Protein AF-A0A2J4PCY6-F1 (afdb_monomer_lite)

InterPro domains:
  IPR000212 UvrD-like helicase [PTHR11070] (55-216)
  IPR014016 UvrD-like helicase, ATP-binding domain [PF00580] (63-163)
  IPR014016 UvrD-like helicase, ATP-binding domain [PS51198] (1-179)
  IPR027417 P-loop containing nucleoside triphosphate hydrolase [G3DSA:3.40.50.300] (15-166)
  IPR027417 P-loop containing nucleoside triphosphate hydrolase [G3DSA:3.40.50.300] (173-286)
  IPR027417 P-loop containing nucleoside triphosphate hydrolase [SSF52540] (59-286)

Sequence (286 aa):
LWLEEEMGWQIPEGDFWQDKKLQRRVASRLDRWVSLMRMHGGSQAEMIAGAPEEIRDLFGKRVKLMAPLLKAWKTALKDENAVDFSGLIHQAITILDKGRFVSPWKHILVDEFQDISPQRASLLAALRRQNTQTTLFAVGDDWQAIYRFSGAQLSLTTAFNHYFGEGDCCALDTTYRFNSRIGEIANGFIQQNPHQLTKPLNSLAAGDKKAVTLLAEDKLDDLLDKMSGYVKREQRILLLARYHHLKPAALEKAATRWPHLQLDFMTIHASKGQQADYVIILGLQE

Structure (mmCIF, N/CA/C/O backbone):
data_AF-A0A2J4PCY6-F1
#
_entry.id   AF-A0A2J4PCY6-F1
#
loop_
_atom_site.group_PDB
_atom_site.id
_atom_site.type_symbol
_atom_site.label_atom_id
_atom_site.label_alt_id
_atom_site.label_comp_id
_atom_site.label_asym_id
_atom_site.label_entity_id
_atom_site.label_seq_id
_atom_site.pdbx_PDB_ins_code
_atom_site.Cartn_x
_atom_site.Cartn_y
_atom_site.Cartn_z
_atom_site.occupancy
_atom_site.B_iso_or_equiv
_atom_site.auth_seq_id
_atom_site.auth_comp_id
_atom_site.auth_asym_id
_atom_site.auth_atom_id
_atom_site.pdbx_PDB_model_num
ATOM 1 N N . LEU A 1 1 ? -29.058 11.083 -16.723 1.00 62.59 1 LEU A N 1
ATOM 2 C CA . LEU A 1 1 ? -29.009 10.086 -15.607 1.00 62.59 1 LEU A CA 1
ATOM 3 C C . LEU A 1 1 ? -27.656 10.183 -14.903 1.00 62.59 1 LEU A C 1
ATOM 5 O O . LEU A 1 1 ? -26.672 10.416 -15.582 1.00 62.59 1 LEU A O 1
ATOM 9 N N . TRP A 1 2 ? -27.544 9.913 -13.591 1.00 69.12 2 TRP A N 1
ATOM 10 C CA . TRP A 1 2 ? -26.240 9.902 -12.879 1.00 69.12 2 TRP A CA 1
ATOM 11 C C . TRP A 1 2 ? -25.153 9.069 -13.592 1.00 69.12 2 TRP A C 1
ATOM 13 O O . TRP A 1 2 ? -23.983 9.442 -13.637 1.00 69.12 2 TRP A O 1
ATOM 23 N N . LEU A 1 3 ? -25.564 7.949 -14.191 1.00 70.94 3 LEU A N 1
ATOM 24 C CA . LEU A 1 3 ? -24.702 7.061 -14.971 1.00 70.94 3 LEU A CA 1
ATOM 25 C C . LEU A 1 3 ? -24.171 7.706 -16.274 1.00 70.94 3 LEU A C 1
ATOM 27 O O . LEU A 1 3 ? -23.093 7.343 -16.729 1.00 70.94 3 LEU A O 1
ATOM 31 N N . GLU A 1 4 ? -24.872 8.673 -16.857 1.00 74.19 4 GLU A N 1
ATOM 32 C CA . GLU A 1 4 ? -24.381 9.468 -17.995 1.00 74.19 4 GLU A CA 1
ATOM 33 C C . GLU A 1 4 ? -23.589 10.682 -17.510 1.00 74.19 4 GLU A C 1
ATOM 35 O O . GLU A 1 4 ? -22.463 10.894 -17.943 1.00 74.19 4 GLU A O 1
ATOM 40 N N . GLU A 1 5 ? -24.159 11.447 -16.577 1.00 71.25 5 GLU A N 1
ATOM 41 C CA . GLU A 1 5 ? -23.663 12.764 -16.164 1.00 71.25 5 GLU A CA 1
ATOM 42 C C . GLU A 1 5 ? -22.384 12.694 -15.321 1.00 71.25 5 GLU A C 1
ATOM 44 O O . GLU A 1 5 ? -21.449 13.445 -15.576 1.00 71.25 5 GLU A O 1
ATOM 49 N N . GLU A 1 6 ? -22.300 11.791 -14.337 1.00 68.50 6 GLU A N 1
ATOM 50 C CA . GLU A 1 6 ? -21.097 11.672 -13.494 1.00 68.50 6 GLU A CA 1
ATOM 51 C C . GLU A 1 6 ? -20.106 10.636 -14.031 1.00 68.50 6 GLU A C 1
ATOM 53 O O . GLU A 1 6 ? -18.906 10.729 -13.776 1.00 68.50 6 GLU A O 1
ATOM 58 N N . MET A 1 7 ? -20.591 9.617 -14.743 1.00 71.06 7 MET A N 1
ATOM 59 C CA . MET A 1 7 ? -19.752 8.484 -15.141 1.00 71.06 7 MET A CA 1
ATOM 60 C C . MET A 1 7 ? -19.369 8.504 -16.624 1.00 71.06 7 MET A C 1
ATOM 62 O O . MET A 1 7 ? -18.489 7.731 -17.015 1.00 71.06 7 MET A O 1
ATOM 66 N N . GLY A 1 8 ? -19.999 9.355 -17.443 1.00 76.69 8 GLY A N 1
ATOM 67 C CA . GLY A 1 8 ? -19.753 9.448 -18.883 1.00 76.69 8 GLY A CA 1
ATOM 68 C C . GLY A 1 8 ? -20.138 8.177 -19.639 1.00 76.69 8 GLY A C 1
ATOM 69 O O . GLY A 1 8 ? -19.497 7.831 -20.632 1.00 76.69 8 GLY A O 1
ATOM 70 N N . TRP A 1 9 ? -21.093 7.389 -19.131 1.00 82.69 9 TRP A N 1
ATOM 71 C CA . TRP A 1 9 ? -21.475 6.136 -19.781 1.00 82.69 9 TRP A CA 1
ATOM 72 C C . TRP A 1 9 ? -22.567 6.387 -20.804 1.00 82.69 9 TRP A C 1
ATOM 74 O O . TRP A 1 9 ? -23.560 7.037 -20.510 1.00 82.69 9 TRP A O 1
ATOM 84 N N . GLN A 1 10 ? -22.404 5.797 -21.985 1.00 80.06 10 GLN A N 1
ATOM 85 C CA . GLN A 1 10 ? -23.500 5.666 -22.934 1.00 80.06 10 GLN A CA 1
ATOM 86 C C . GLN A 1 10 ? -24.465 4.603 -22.412 1.00 80.06 10 GLN A C 1
ATOM 88 O O . GLN A 1 10 ? -24.076 3.440 -22.245 1.00 80.06 10 GLN A O 1
ATOM 93 N N . ILE A 1 11 ? -25.691 5.016 -22.109 1.00 82.25 11 ILE A N 1
ATOM 94 C CA . ILE A 1 11 ? -26.763 4.125 -21.676 1.00 82.25 11 ILE A CA 1
ATOM 95 C C . ILE A 1 11 ? -27.619 3.808 -22.907 1.00 82.25 11 ILE A C 1
ATOM 97 O O . ILE A 1 11 ? -28.030 4.733 -23.604 1.00 82.25 11 ILE A O 1
ATOM 101 N N . PRO A 1 12 ? -27.865 2.524 -23.213 1.00 81.06 12 PRO A N 1
ATOM 102 C CA . PRO A 1 12 ? -28.778 2.154 -24.287 1.00 81.06 12 PRO A CA 1
ATOM 103 C C . PRO A 1 12 ? -30.190 2.686 -24.019 1.00 81.06 12 PRO A C 1
ATOM 105 O O . PRO A 1 12 ? -30.650 2.658 -22.877 1.00 81.06 12 PRO A O 1
ATOM 108 N N . GLU A 1 13 ? -30.898 3.117 -25.063 1.00 80.50 13 GLU A N 1
ATOM 109 C CA . GLU A 1 13 ? -32.328 3.419 -24.951 1.00 80.50 13 GLU A CA 1
ATOM 110 C C . GLU A 1 13 ? -33.132 2.146 -24.612 1.00 80.50 13 GLU A C 1
ATOM 112 O O . GLU A 1 13 ? -32.802 1.046 -25.062 1.00 80.50 13 GLU A O 1
ATOM 117 N N . GLY A 1 14 ? -34.199 2.293 -23.818 1.00 83.25 14 GLY A N 1
ATOM 118 C CA . GLY A 1 14 ? -35.059 1.186 -23.379 1.00 83.25 14 GLY A CA 1
ATOM 119 C C . GLY A 1 14 ? -34.665 0.598 -22.019 1.00 83.25 14 GLY A C 1
ATOM 120 O O . GLY A 1 14 ? -34.216 1.319 -21.126 1.00 83.25 14 GLY A O 1
ATOM 121 N N . ASP A 1 15 ? -34.854 -0.714 -21.850 1.00 84.44 15 ASP A N 1
ATOM 122 C CA . ASP A 1 15 ? -34.618 -1.451 -20.599 1.00 84.44 15 ASP A CA 1
ATOM 123 C C . ASP A 1 15 ? -33.116 -1.626 -20.305 1.00 84.44 15 ASP A C 1
ATOM 125 O O . ASP A 1 15 ? -32.581 -2.737 -20.237 1.00 84.44 15 ASP A O 1
ATOM 129 N N . PHE A 1 16 ? -32.402 -0.518 -20.112 1.00 81.12 16 PHE A N 1
ATOM 130 C CA . PHE A 1 16 ? -30.951 -0.487 -19.922 1.00 81.12 16 PHE A CA 1
ATOM 131 C C . PHE A 1 16 ? -30.465 -1.361 -18.757 1.00 81.12 16 PHE A C 1
ATOM 133 O O . PHE A 1 16 ? -29.319 -1.810 -18.745 1.00 81.12 16 PHE A O 1
ATOM 140 N N . TRP A 1 17 ? -31.326 -1.643 -17.773 1.00 80.56 17 TRP A N 1
ATOM 141 C CA . TRP A 1 17 ? -31.021 -2.545 -16.662 1.00 80.56 17 TRP A CA 1
ATOM 142 C C . TRP A 1 17 ? -30.838 -4.005 -17.093 1.00 80.56 17 TRP A C 1
ATOM 144 O O . TRP A 1 17 ? -30.330 -4.790 -16.297 1.00 80.56 17 TRP A O 1
ATOM 154 N N . GLN A 1 18 ? -31.212 -4.385 -18.319 1.00 85.75 18 GLN A N 1
ATOM 155 C CA . GLN A 1 18 ? -30.975 -5.714 -18.893 1.00 85.75 18 GLN A CA 1
ATOM 156 C C . GLN A 1 18 ? -29.624 -5.829 -19.625 1.00 85.75 18 GLN A C 1
ATOM 158 O O . GLN A 1 18 ? -29.188 -6.937 -19.947 1.00 85.75 18 GLN A O 1
ATOM 163 N N . ASP A 1 19 ? -28.920 -4.716 -19.862 1.00 88.38 19 ASP A N 1
ATOM 164 C CA . ASP A 1 19 ? -27.618 -4.734 -20.527 1.00 88.38 19 ASP A CA 1
ATOM 165 C C . ASP A 1 19 ? -26.551 -5.388 -19.627 1.00 88.38 19 ASP A C 1
ATOM 167 O O . ASP A 1 19 ? -26.172 -4.869 -18.573 1.00 88.38 19 ASP A O 1
ATOM 171 N N . LYS A 1 20 ? -26.016 -6.539 -20.057 1.00 86.62 20 LYS A N 1
ATOM 172 C CA . LYS A 1 20 ? -25.030 -7.315 -19.280 1.00 86.62 20 LYS A CA 1
ATOM 173 C C . LYS A 1 20 ? -23.726 -6.556 -19.021 1.00 86.62 20 LYS A C 1
ATOM 175 O O . LYS A 1 20 ? -23.075 -6.783 -17.997 1.00 86.62 20 LYS A O 1
ATOM 180 N N . LYS A 1 21 ? -23.292 -5.691 -19.943 1.00 85.25 21 LYS A N 1
ATOM 181 C CA . LYS A 1 21 ? -22.061 -4.904 -19.793 1.00 85.25 21 LYS A CA 1
ATOM 182 C C . LYS A 1 21 ? -22.276 -3.829 -18.735 1.00 85.25 21 LYS A C 1
ATOM 184 O O . LYS A 1 21 ? -21.428 -3.668 -17.856 1.00 85.25 21 LYS A O 1
ATOM 189 N N . LEU A 1 22 ? -23.414 -3.146 -18.777 1.00 85.38 22 LEU A N 1
ATOM 190 C CA . LEU A 1 22 ? -23.813 -2.160 -17.788 1.00 85.38 22 LEU A CA 1
ATOM 191 C C . LEU A 1 22 ? -23.987 -2.805 -16.412 1.00 85.38 22 LEU A C 1
ATOM 193 O O . LEU A 1 22 ? -23.379 -2.332 -15.456 1.00 85.38 22 LEU A O 1
ATOM 197 N N . GLN A 1 23 ? -24.698 -3.932 -16.321 1.00 85.62 23 GLN A N 1
ATOM 198 C CA . GLN A 1 23 ? -24.859 -4.697 -15.081 1.00 85.62 23 GLN A CA 1
ATOM 199 C C . GLN A 1 23 ? -23.512 -5.031 -14.432 1.00 85.62 23 GLN A C 1
ATOM 201 O O . GLN A 1 23 ? -23.321 -4.753 -13.252 1.00 85.62 23 GLN A O 1
ATOM 206 N N . ARG A 1 24 ? -22.539 -5.561 -15.191 1.00 85.50 24 ARG A N 1
ATOM 207 C CA . ARG A 1 24 ? -21.195 -5.875 -14.662 1.00 85.50 24 ARG A CA 1
ATOM 208 C C . ARG A 1 24 ? -20.473 -4.637 -14.131 1.00 85.50 24 ARG A C 1
ATOM 210 O O . ARG A 1 24 ? -19.850 -4.691 -13.071 1.00 85.50 24 ARG A O 1
ATOM 217 N N . ARG A 1 25 ? -20.556 -3.514 -14.852 1.00 83.56 25 ARG A N 1
ATOM 218 C CA . ARG A 1 25 ? -19.920 -2.252 -14.439 1.00 83.56 25 ARG A CA 1
ATOM 219 C C . ARG A 1 25 ? -20.571 -1.677 -13.182 1.00 83.56 25 ARG A C 1
ATOM 221 O O . ARG A 1 25 ? -19.854 -1.228 -12.290 1.00 83.56 25 ARG A O 1
ATOM 228 N N . VAL A 1 26 ? -21.901 -1.707 -13.103 1.00 84.12 26 VAL A N 1
ATOM 229 C CA . VAL A 1 26 ? -22.663 -1.255 -11.930 1.00 84.12 26 VAL A CA 1
ATOM 230 C C . VAL A 1 26 ? -22.386 -2.166 -10.736 1.00 84.12 26 VAL A C 1
ATOM 232 O O . VAL A 1 26 ? -22.078 -1.657 -9.664 1.00 84.12 26 VAL A O 1
ATOM 235 N N . ALA A 1 27 ? -22.397 -3.488 -10.916 1.00 84.69 27 ALA A N 1
ATOM 236 C CA . ALA A 1 27 ? -22.153 -4.456 -9.848 1.00 84.69 27 ALA A CA 1
ATOM 237 C C . ALA A 1 27 ? -20.809 -4.220 -9.143 1.00 84.69 27 ALA A C 1
ATOM 239 O O . ALA A 1 27 ? -20.777 -4.121 -7.922 1.00 84.69 27 ALA A O 1
ATOM 240 N N . SER A 1 28 ? -19.718 -4.020 -9.893 1.00 82.88 28 SER A N 1
ATOM 241 C CA . SER A 1 28 ? -18.403 -3.700 -9.309 1.00 82.88 28 SER A CA 1
ATOM 242 C C . SER A 1 28 ? -18.410 -2.401 -8.488 1.00 82.88 28 SER A C 1
ATOM 244 O O . SER A 1 28 ? -17.713 -2.287 -7.479 1.00 82.88 28 SER A O 1
ATOM 246 N N . ARG A 1 29 ? -19.205 -1.404 -8.894 1.00 82.38 29 ARG A N 1
ATOM 247 C CA . ARG A 1 29 ? -19.338 -0.137 -8.160 1.00 82.38 29 ARG A CA 1
ATOM 248 C C . ARG A 1 29 ? -20.182 -0.297 -6.901 1.00 82.38 29 ARG A C 1
ATOM 250 O O . ARG A 1 29 ? -19.804 0.245 -5.866 1.00 82.38 29 ARG A O 1
ATOM 257 N N . LEU A 1 30 ? -21.281 -1.043 -6.987 1.00 83.81 30 LEU A N 1
ATOM 258 C CA . LEU A 1 30 ? -22.138 -1.366 -5.848 1.00 83.81 30 LEU A CA 1
ATOM 259 C C . LEU A 1 30 ? -21.373 -2.172 -4.797 1.00 83.81 30 LEU A C 1
ATOM 261 O O . LEU A 1 30 ? -21.418 -1.817 -3.625 1.00 83.81 30 LEU A O 1
ATOM 265 N N . ASP A 1 31 ? -20.611 -3.181 -5.219 1.00 83.00 31 ASP A N 1
ATOM 266 C CA . ASP A 1 31 ? -19.743 -3.971 -4.343 1.00 83.00 31 ASP A CA 1
ATOM 267 C C . ASP A 1 31 ? -18.732 -3.083 -3.604 1.00 83.00 31 ASP A C 1
ATOM 269 O O . ASP A 1 31 ? -18.661 -3.083 -2.374 1.00 83.00 31 ASP A O 1
ATOM 273 N N . ARG A 1 32 ? -18.038 -2.203 -4.336 1.00 80.62 32 ARG A N 1
ATOM 274 C CA . ARG A 1 32 ? -17.114 -1.237 -3.732 1.00 80.62 32 ARG A CA 1
ATOM 275 C C . ARG A 1 32 ? -17.798 -0.321 -2.721 1.00 80.62 32 ARG A C 1
ATOM 277 O O . ARG A 1 32 ? -17.225 -0.010 -1.679 1.00 80.62 32 ARG A O 1
ATOM 284 N N . TRP A 1 33 ? -19.011 0.125 -3.021 1.00 81.44 33 TRP A N 1
ATOM 285 C CA . TRP A 1 33 ? -19.767 0.999 -2.136 1.00 81.44 33 TRP A CA 1
ATOM 286 C C . TRP A 1 33 ? -20.221 0.264 -0.864 1.00 81.44 33 TRP A C 1
ATOM 288 O O . TRP A 1 33 ? -20.039 0.781 0.239 1.00 81.44 33 TRP A O 1
ATOM 298 N N . VAL A 1 34 ? -20.706 -0.977 -0.990 1.00 81.25 34 VAL A N 1
ATOM 299 C CA . VAL A 1 34 ? -21.018 -1.863 0.146 1.00 81.25 34 VAL A CA 1
ATOM 300 C C . VAL A 1 34 ? -19.770 -2.108 0.995 1.00 81.25 34 VAL A C 1
ATOM 302 O O . VAL A 1 34 ? -19.842 -2.015 2.221 1.00 81.25 34 VAL A O 1
ATOM 305 N N . SER A 1 35 ? -18.616 -2.348 0.368 1.00 79.69 35 SER A N 1
ATOM 306 C CA . SER A 1 35 ? -17.335 -2.481 1.064 1.00 79.69 35 SER A CA 1
ATOM 307 C C . SER A 1 35 ? -16.993 -1.221 1.861 1.00 79.69 35 SER A C 1
ATOM 309 O O . SER A 1 35 ? -16.646 -1.325 3.032 1.00 79.69 35 SER A O 1
ATOM 311 N N . LEU A 1 36 ? -17.130 -0.026 1.278 1.00 77.00 36 LEU A N 1
ATOM 312 C CA . LEU A 1 36 ? -16.848 1.235 1.976 1.00 77.00 36 LEU A CA 1
ATOM 313 C C . LEU A 1 36 ? -17.793 1.476 3.160 1.00 77.00 36 LEU A C 1
ATOM 315 O O . LEU A 1 36 ? -17.330 1.862 4.231 1.00 77.00 36 LEU A O 1
ATOM 319 N N . MET A 1 37 ? -19.094 1.195 3.016 1.00 78.69 37 MET A N 1
ATOM 320 C CA . MET A 1 37 ? -20.017 1.258 4.157 1.00 78.69 37 MET A CA 1
ATOM 321 C C . MET A 1 37 ? -19.595 0.320 5.280 1.00 78.69 37 MET A C 1
ATOM 323 O O . MET A 1 37 ? -19.575 0.697 6.450 1.00 78.69 37 MET A O 1
ATOM 327 N N . ARG A 1 38 ? -19.256 -0.921 4.919 1.00 78.44 38 ARG A N 1
ATOM 328 C CA . ARG A 1 38 ? -18.802 -1.931 5.871 1.00 78.44 38 ARG A CA 1
ATOM 329 C C . ARG A 1 38 ? -17.496 -1.525 6.531 1.00 78.44 38 ARG A C 1
ATOM 331 O O . ARG A 1 38 ? -17.301 -1.893 7.681 1.00 78.44 38 ARG A O 1
ATOM 338 N N . MET A 1 39 ? -16.644 -0.766 5.842 1.00 71.00 39 MET A N 1
ATOM 339 C CA . MET A 1 39 ? -15.390 -0.227 6.365 1.00 71.00 39 MET A CA 1
ATOM 340 C C . MET A 1 39 ? -15.557 0.961 7.321 1.00 71.00 39 MET A C 1
ATOM 342 O O . MET A 1 39 ? -14.677 1.210 8.138 1.00 71.00 39 MET A O 1
ATOM 346 N N . HIS A 1 40 ? -16.665 1.697 7.263 1.00 71.88 40 HIS A N 1
ATOM 347 C CA . HIS A 1 40 ? -16.898 2.792 8.207 1.00 71.88 40 HIS A CA 1
ATOM 348 C C . HIS A 1 40 ? -17.249 2.274 9.610 1.00 71.88 40 HIS A C 1
ATOM 350 O O . HIS A 1 40 ? -16.963 2.928 10.605 1.00 71.88 40 HIS A O 1
ATOM 356 N N . GLY A 1 41 ? -17.899 1.108 9.699 1.00 59.09 41 GLY A N 1
ATOM 357 C CA . GLY A 1 41 ? -18.276 0.471 10.967 1.00 59.09 41 GLY A CA 1
ATOM 358 C C . GLY A 1 41 ? -19.376 1.158 11.782 1.00 59.09 41 GLY A C 1
ATOM 359 O O . GLY A 1 41 ? -19.870 0.578 12.744 1.00 59.09 41 GLY A O 1
ATOM 360 N N . GLY A 1 42 ? -19.795 2.355 11.368 1.00 63.41 42 GLY A N 1
ATOM 361 C CA . GLY A 1 42 ? -20.887 3.113 11.975 1.00 63.41 42 GLY A CA 1
ATOM 362 C C . GLY A 1 42 ? -22.260 2.756 11.402 1.00 63.41 42 GLY A C 1
ATOM 363 O O . GLY A 1 42 ? -22.393 2.114 10.355 1.00 63.41 42 GLY A O 1
ATOM 364 N N . SER A 1 43 ? -23.308 3.201 12.085 1.00 76.06 43 SER A N 1
ATOM 365 C CA . SER A 1 43 ? -24.674 3.185 11.572 1.00 76.06 43 SER A CA 1
ATOM 366 C C . SER A 1 43 ? -24.811 4.079 10.333 1.00 76.06 43 SER A C 1
ATOM 368 O O . SER A 1 43 ? -24.042 5.015 10.117 1.00 76.06 43 SER A O 1
ATOM 370 N N . GLN A 1 44 ? -25.846 3.836 9.523 1.00 81.44 44 GLN A N 1
ATOM 371 C CA . GLN A 1 44 ? -26.156 4.707 8.382 1.00 81.44 44 GLN A CA 1
ATOM 372 C C . GLN A 1 44 ? -26.354 6.170 8.811 1.00 81.44 44 GLN A C 1
ATOM 374 O O . GLN A 1 44 ? -25.989 7.073 8.067 1.00 81.44 44 GLN A O 1
ATOM 379 N N . ALA A 1 45 ? -26.896 6.401 10.010 1.00 82.94 45 ALA A N 1
ATOM 380 C CA . ALA A 1 45 ? -27.086 7.739 10.559 1.00 82.94 45 ALA A CA 1
ATOM 381 C C . ALA A 1 45 ? -25.748 8.426 10.872 1.00 82.94 45 ALA A C 1
ATOM 383 O O . ALA A 1 45 ? -25.555 9.572 10.480 1.00 82.94 45 ALA A O 1
ATOM 384 N N . GLU A 1 46 ? -24.809 7.717 11.503 1.00 81.50 46 GLU A N 1
ATOM 385 C CA . GLU A 1 46 ? -23.466 8.236 11.803 1.00 81.50 46 GLU A CA 1
ATOM 386 C C . GLU A 1 46 ? -22.686 8.547 10.525 1.00 81.50 46 GLU A C 1
ATOM 388 O O . GLU A 1 46 ? -22.068 9.603 10.423 1.00 81.50 46 GLU A O 1
ATOM 393 N N . MET A 1 47 ? -22.775 7.674 9.515 1.00 82.19 47 MET A N 1
ATOM 394 C CA . MET A 1 47 ? -22.164 7.923 8.209 1.00 82.19 47 MET A CA 1
ATOM 395 C C . MET A 1 47 ? -22.702 9.204 7.562 1.00 82.19 47 MET A C 1
ATOM 397 O O . MET A 1 47 ? -21.936 9.980 6.999 1.00 82.19 47 MET A O 1
ATOM 401 N N . ILE A 1 48 ? -24.021 9.420 7.614 1.00 85.62 48 ILE A N 1
ATOM 402 C CA . ILE A 1 48 ? -24.651 10.617 7.043 1.00 85.62 48 ILE A CA 1
ATOM 403 C C . ILE A 1 48 ? -24.250 11.860 7.840 1.00 85.62 48 ILE A C 1
ATOM 405 O O . ILE A 1 48 ? -23.908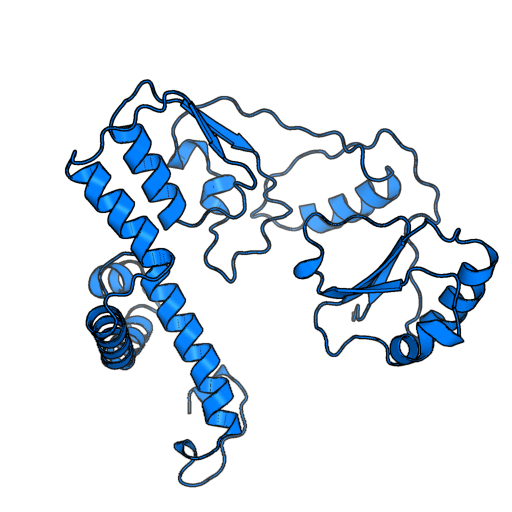 12.875 7.242 1.00 85.62 48 ILE A O 1
ATOM 409 N N . ALA A 1 49 ? -24.244 11.786 9.171 1.00 85.69 49 ALA A N 1
ATOM 410 C CA . ALA A 1 49 ? -23.847 12.899 10.028 1.00 85.69 49 ALA A CA 1
ATOM 411 C C . ALA A 1 49 ? -22.385 13.321 9.797 1.00 85.69 49 ALA A C 1
ATOM 413 O O . ALA A 1 49 ? -22.092 14.514 9.782 1.00 85.69 49 ALA A O 1
ATOM 414 N N . GLY A 1 50 ? -21.490 12.357 9.557 1.00 82.38 50 GLY A N 1
ATOM 415 C CA . GLY A 1 50 ? -20.075 12.603 9.267 1.00 82.38 50 GLY A CA 1
ATOM 416 C C . GLY A 1 50 ? -19.778 13.126 7.857 1.00 82.38 50 GLY A C 1
ATOM 417 O O . GLY A 1 50 ? -18.631 13.466 7.572 1.00 82.38 50 GLY A O 1
ATOM 418 N N . ALA A 1 51 ? -20.767 13.191 6.960 1.00 85.38 51 ALA A N 1
ATOM 419 C CA . ALA A 1 51 ? -20.565 13.728 5.619 1.00 85.38 51 ALA A CA 1
ATOM 420 C C . ALA A 1 51 ? -20.440 15.272 5.637 1.00 85.38 51 ALA A C 1
ATOM 422 O O . ALA A 1 51 ? -21.157 15.926 6.414 1.00 85.38 51 ALA A O 1
ATOM 423 N N . PRO A 1 52 ? -19.593 15.858 4.758 1.00 89.31 52 PRO A N 1
ATOM 424 C CA . PRO A 1 52 ? -19.546 17.302 4.533 1.00 89.31 52 PRO A CA 1
ATOM 425 C C . PRO A 1 52 ? -20.939 17.859 4.248 1.00 89.31 52 PRO A C 1
ATOM 427 O O . PRO A 1 52 ? -21.747 17.208 3.577 1.00 89.31 52 PRO A O 1
ATOM 430 N N . GLU A 1 53 ? -21.226 19.040 4.789 1.00 90.88 53 GLU A N 1
ATOM 431 C CA . GLU A 1 53 ? -22.568 19.623 4.781 1.00 90.88 53 GLU A CA 1
ATOM 432 C C . GLU A 1 53 ? -23.105 19.810 3.359 1.00 90.88 53 GLU A C 1
ATOM 434 O O . GLU A 1 53 ? -24.260 19.488 3.088 1.00 90.88 53 GLU A O 1
ATOM 439 N N . GLU A 1 54 ? -22.232 20.179 2.424 1.00 91.75 54 GLU A N 1
ATOM 440 C CA . GLU A 1 54 ? -22.547 20.436 1.019 1.00 91.75 54 GLU A CA 1
ATOM 441 C C . GLU A 1 54 ? -23.063 19.189 0.289 1.00 91.75 54 GLU A C 1
ATOM 443 O O . GLU A 1 54 ? -23.843 19.292 -0.657 1.00 91.75 54 GLU A O 1
ATOM 448 N N . ILE A 1 55 ? -22.636 17.996 0.719 1.00 89.25 55 ILE A N 1
ATOM 449 C CA . ILE A 1 55 ? -23.008 16.725 0.081 1.00 89.25 55 ILE A CA 1
ATOM 450 C C . ILE A 1 55 ? -23.905 15.849 0.955 1.00 89.25 55 ILE A C 1
ATOM 452 O O . ILE A 1 55 ? -24.333 14.785 0.499 1.00 89.25 55 ILE A O 1
ATOM 456 N N . ARG A 1 56 ? -24.201 16.260 2.193 1.00 90.81 56 ARG A N 1
ATOM 457 C CA . ARG A 1 56 ? -24.880 15.436 3.203 1.00 90.81 56 ARG A CA 1
ATOM 458 C C . ARG A 1 56 ? -26.240 14.932 2.731 1.00 90.81 56 ARG A C 1
ATOM 460 O O . ARG A 1 56 ? -26.530 13.742 2.855 1.00 90.81 56 ARG A O 1
ATOM 467 N N . ASP A 1 57 ? -27.039 15.802 2.123 1.00 89.69 57 ASP A N 1
ATOM 468 C CA . ASP A 1 57 ? -28.372 15.458 1.620 1.00 89.69 57 ASP A CA 1
ATOM 469 C C . ASP A 1 57 ? -28.320 14.436 0.481 1.00 89.69 57 ASP A C 1
ATOM 471 O O . ASP A 1 57 ? -29.043 13.432 0.482 1.00 89.69 57 ASP A O 1
ATOM 475 N N . LEU A 1 58 ? -27.435 14.664 -0.494 1.00 86.75 58 LEU A N 1
ATOM 476 C CA . LEU A 1 58 ? -27.236 13.750 -1.616 1.00 86.75 58 LEU A CA 1
ATOM 477 C C . LEU A 1 58 ? -26.683 12.405 -1.133 1.00 86.75 58 LEU A C 1
ATOM 479 O O . LEU A 1 58 ? -27.159 11.345 -1.549 1.00 86.75 58 LEU A O 1
ATOM 483 N N . PHE A 1 59 ? -25.712 12.439 -0.222 1.00 87.06 59 PHE A N 1
ATOM 484 C CA . PHE A 1 59 ? -25.139 11.254 0.397 1.00 87.06 59 PHE A CA 1
ATOM 485 C C . PHE A 1 59 ? -26.199 10.462 1.169 1.00 87.06 59 PHE A C 1
ATOM 487 O O . PHE A 1 59 ? -26.306 9.252 0.982 1.00 87.06 59 PHE A O 1
ATOM 494 N N . GLY A 1 60 ? -27.063 11.127 1.938 1.00 88.12 60 GLY A N 1
ATOM 495 C CA . GLY A 1 60 ? -28.180 10.497 2.640 1.00 88.12 60 GLY A CA 1
ATOM 496 C C . GLY A 1 60 ? -29.164 9.796 1.703 1.00 88.12 60 GLY A C 1
ATOM 497 O O . GLY A 1 60 ? -29.565 8.659 1.967 1.00 88.12 60 GLY A O 1
ATOM 498 N N . LYS A 1 61 ? -29.514 10.414 0.567 1.00 88.19 61 LYS A N 1
ATOM 499 C CA . LYS A 1 61 ? -30.337 9.770 -0.476 1.00 88.19 61 LYS A CA 1
ATOM 500 C C . LYS A 1 61 ? -29.650 8.524 -1.046 1.00 88.19 61 LYS A C 1
ATOM 502 O O . LYS A 1 61 ? -30.288 7.478 -1.160 1.00 88.19 61 LYS A O 1
ATOM 507 N N . ARG A 1 62 ? -28.347 8.608 -1.344 1.00 86.50 62 ARG A N 1
ATOM 508 C CA . ARG A 1 62 ? -27.540 7.478 -1.843 1.00 86.50 62 ARG A CA 1
ATOM 509 C C . ARG A 1 62 ? -27.466 6.340 -0.821 1.00 86.50 62 ARG A C 1
ATOM 511 O O . ARG A 1 62 ? -27.679 5.189 -1.185 1.00 86.50 62 ARG A O 1
ATOM 518 N N . VAL A 1 63 ? -27.260 6.650 0.459 1.00 85.44 63 VAL A N 1
ATOM 519 C CA . VAL A 1 63 ? -27.240 5.651 1.538 1.00 85.44 63 VAL A CA 1
ATOM 520 C C . VAL A 1 63 ? -28.577 4.918 1.648 1.00 85.44 63 VAL A C 1
ATOM 522 O O . VAL A 1 63 ? -28.596 3.689 1.735 1.00 85.44 63 VAL A O 1
ATOM 525 N N . LYS A 1 64 ? -29.698 5.647 1.577 1.00 86.88 64 LYS A N 1
ATOM 526 C CA . LYS A 1 64 ? -31.045 5.053 1.590 1.00 86.88 64 LYS A CA 1
ATOM 527 C C . LYS A 1 64 ? -31.283 4.130 0.396 1.00 86.88 64 LYS A C 1
ATOM 529 O O . LYS A 1 64 ? -31.787 3.027 0.591 1.00 86.88 64 LYS A O 1
ATOM 534 N N . LEU A 1 65 ? -30.881 4.541 -0.810 1.00 86.06 65 LEU A N 1
ATOM 535 C CA . LEU A 1 65 ? -31.028 3.735 -2.029 1.00 86.06 65 LEU A CA 1
ATOM 536 C C . LEU A 1 65 ? -30.312 2.381 -1.918 1.00 86.06 65 LEU A C 1
ATOM 538 O O . LEU A 1 65 ? -30.771 1.379 -2.455 1.00 86.06 65 LEU A O 1
ATOM 542 N N . MET A 1 66 ? -29.194 2.348 -1.199 1.00 85.25 66 MET A N 1
ATOM 543 C CA . MET A 1 66 ? -28.364 1.156 -1.051 1.00 85.25 66 MET A CA 1
ATOM 544 C C . MET A 1 66 ? -28.715 0.301 0.175 1.00 85.25 66 MET A C 1
ATOM 546 O O . MET A 1 66 ? -28.226 -0.823 0.307 1.00 85.25 66 MET A O 1
ATOM 550 N N . ALA A 1 67 ? -29.571 0.791 1.075 1.00 85.12 67 ALA A N 1
ATOM 551 C CA . ALA A 1 67 ? -29.976 0.060 2.273 1.00 85.12 67 ALA A CA 1
ATOM 552 C C . ALA A 1 67 ? -30.556 -1.344 1.984 1.00 85.12 67 ALA A C 1
ATOM 554 O O . ALA A 1 67 ? 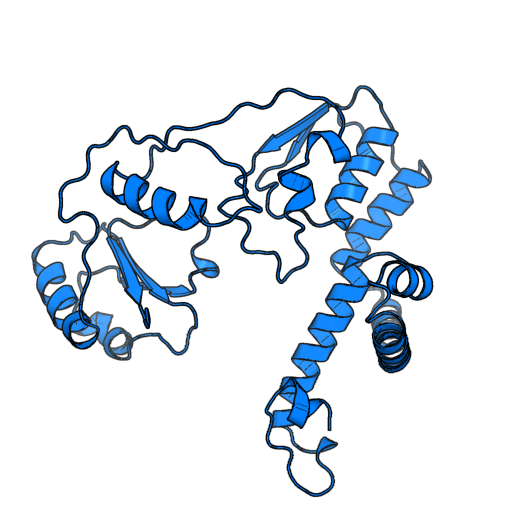-30.196 -2.274 2.715 1.00 85.12 67 ALA A O 1
ATOM 555 N N . PRO A 1 68 ? -31.374 -1.562 0.928 1.00 89.38 68 PRO A N 1
ATOM 556 C CA . PRO A 1 68 ? -31.848 -2.900 0.574 1.00 89.38 68 PRO A CA 1
ATOM 557 C C . PRO A 1 68 ? -30.711 -3.861 0.208 1.00 89.38 68 PRO A C 1
ATOM 559 O O . PRO A 1 68 ? -30.739 -5.017 0.624 1.00 89.38 68 PRO A O 1
ATOM 562 N N . LEU A 1 69 ? -29.685 -3.377 -0.501 1.00 87.88 69 LEU A N 1
ATOM 563 C CA . LEU A 1 69 ? -28.525 -4.181 -0.889 1.00 87.88 69 LEU A CA 1
ATOM 564 C C . LEU A 1 69 ? -27.700 -4.588 0.337 1.00 87.88 69 LEU A C 1
ATOM 566 O O . LEU A 1 69 ? -27.348 -5.755 0.486 1.00 87.88 69 LEU A O 1
ATOM 570 N N . LEU A 1 70 ? -27.457 -3.651 1.259 1.00 85.50 70 LEU A N 1
ATOM 571 C CA . LEU A 1 70 ? -26.766 -3.950 2.515 1.00 85.50 70 LEU A CA 1
ATOM 572 C C . LEU A 1 70 ? -27.551 -4.955 3.371 1.00 85.50 70 LEU A C 1
ATOM 574 O O . LEU A 1 70 ? -26.953 -5.823 4.008 1.00 85.50 70 LEU A O 1
ATOM 578 N N . LYS A 1 71 ? -28.886 -4.848 3.397 1.00 88.19 71 LYS A N 1
ATOM 579 C CA . LYS A 1 71 ? -29.754 -5.803 4.094 1.00 88.19 71 LYS A CA 1
ATOM 580 C C . LYS A 1 71 ? -29.646 -7.195 3.472 1.00 88.19 71 LYS A C 1
ATOM 582 O O . LYS A 1 71 ? -29.398 -8.143 4.208 1.00 88.19 71 LYS A O 1
ATOM 587 N N . ALA A 1 72 ? -29.772 -7.304 2.149 1.00 90.62 72 ALA A N 1
ATOM 588 C CA . ALA A 1 72 ? -29.644 -8.570 1.429 1.00 90.62 72 ALA A CA 1
ATOM 589 C C . ALA A 1 72 ? -28.271 -9.221 1.656 1.00 90.62 72 ALA A C 1
ATOM 591 O O . ALA A 1 72 ? -28.205 -10.405 1.965 1.00 90.62 72 ALA A O 1
ATOM 592 N N . TRP A 1 73 ? -27.192 -8.432 1.609 1.00 88.00 73 TRP A N 1
ATOM 593 C CA . TRP A 1 73 ? -25.835 -8.893 1.916 1.00 88.00 73 TRP A CA 1
ATOM 594 C C . TRP A 1 73 ? -25.720 -9.480 3.329 1.00 88.00 73 TRP A C 1
ATOM 596 O O . TRP A 1 73 ? -25.215 -10.584 3.512 1.00 88.00 73 TRP A O 1
ATOM 606 N N . LYS A 1 74 ? -26.213 -8.759 4.346 1.00 86.56 74 LYS A N 1
ATOM 607 C CA . LYS A 1 74 ? -26.195 -9.235 5.740 1.00 86.56 74 LYS A CA 1
ATOM 608 C C . LYS A 1 74 ? -27.027 -10.502 5.930 1.00 86.56 74 LYS A C 1
ATOM 610 O O . LYS A 1 74 ? -26.632 -11.360 6.713 1.00 86.56 74 LYS A O 1
ATOM 615 N N . THR A 1 75 ? -28.167 -10.604 5.249 1.00 91.62 75 THR A N 1
ATOM 616 C CA . THR A 1 75 ? -28.997 -11.813 5.256 1.00 91.62 75 THR A CA 1
ATOM 617 C C . THR A 1 75 ? -28.244 -12.990 4.647 1.00 91.62 75 THR A C 1
ATOM 619 O O . THR A 1 75 ? -28.126 -14.004 5.317 1.00 91.62 75 THR A O 1
ATOM 622 N N . ALA A 1 76 ? -27.635 -12.826 3.469 1.00 91.94 76 ALA A N 1
ATOM 623 C CA . ALA A 1 76 ? -26.857 -13.885 2.824 1.00 91.94 76 ALA A CA 1
ATOM 624 C C . ALA A 1 76 ? -25.714 -14.399 3.718 1.00 91.94 76 ALA A C 1
ATOM 626 O O . ALA A 1 76 ? -25.599 -15.599 3.943 1.00 91.94 76 ALA A O 1
ATOM 627 N N . LEU A 1 77 ? -24.937 -13.493 4.328 1.00 89.81 77 LEU A N 1
ATOM 628 C CA . LEU A 1 77 ? -23.893 -13.883 5.283 1.00 89.81 77 LEU A CA 1
ATOM 629 C C . LEU A 1 77 ? -24.449 -14.668 6.475 1.00 89.81 77 LEU A C 1
ATOM 631 O O . LEU A 1 77 ? -23.837 -15.631 6.923 1.00 89.81 77 LEU A O 1
ATOM 635 N N . LYS A 1 78 ? -25.605 -14.257 7.004 1.00 90.31 78 LYS A N 1
ATOM 636 C CA . LYS A 1 78 ? -26.243 -14.947 8.127 1.00 90.31 78 LYS A CA 1
ATOM 637 C C . LYS A 1 78 ? -26.718 -16.344 7.729 1.00 90.31 78 LYS A C 1
ATOM 639 O O . LYS A 1 78 ? -26.514 -17.277 8.500 1.00 90.31 78 LYS A O 1
ATOM 644 N N . ASP A 1 79 ? -27.337 -16.472 6.563 1.00 95.75 79 ASP A N 1
ATOM 645 C CA . ASP A 1 79 ? -27.876 -17.737 6.060 1.00 95.75 79 ASP A CA 1
ATOM 646 C C . ASP A 1 79 ? -26.752 -18.747 5.778 1.00 95.75 79 ASP A C 1
ATOM 648 O O . ASP A 1 79 ? -26.907 -19.938 6.035 1.00 95.75 79 ASP A O 1
ATOM 652 N N . GLU A 1 80 ? -25.585 -18.263 5.348 1.00 95.88 80 GLU A N 1
ATOM 653 C CA . GLU A 1 80 ? -24.368 -19.065 5.167 1.00 95.88 80 GLU A CA 1
ATOM 654 C C . GLU A 1 80 ? -23.575 -19.289 6.466 1.00 95.88 80 GLU A C 1
ATOM 656 O O . GLU A 1 80 ? -22.560 -19.985 6.460 1.00 95.88 80 GLU A O 1
ATOM 661 N N . ASN A 1 81 ? -24.002 -18.694 7.586 1.00 92.31 81 ASN A N 1
ATOM 662 C CA . ASN A 1 81 ? -23.235 -18.639 8.834 1.00 92.31 81 ASN A CA 1
ATOM 663 C C . ASN A 1 81 ? -21.786 -18.143 8.620 1.00 92.31 81 ASN A C 1
ATOM 665 O O . ASN A 1 81 ? -20.833 -18.626 9.235 1.00 92.31 81 ASN A O 1
ATOM 669 N N . ALA A 1 82 ? -21.627 -17.179 7.717 1.00 92.12 82 ALA A N 1
ATOM 670 C CA . ALA A 1 82 ? -20.355 -16.638 7.278 1.00 92.12 82 ALA A CA 1
ATOM 671 C C . ALA A 1 82 ? -20.072 -15.270 7.910 1.00 92.12 82 ALA A C 1
ATOM 673 O O . ALA A 1 82 ? -20.967 -14.484 8.234 1.00 92.12 82 ALA A O 1
ATOM 674 N N . VAL A 1 83 ? -18.785 -14.958 8.047 1.00 87.56 83 VAL A N 1
ATOM 675 C CA . VAL A 1 83 ? -18.302 -13.643 8.471 1.00 87.56 83 VAL A CA 1
ATOM 676 C C . VAL A 1 83 ? -17.271 -13.174 7.462 1.00 87.56 83 VAL A C 1
ATOM 678 O O . VAL A 1 83 ? -16.316 -13.879 7.149 1.00 87.56 83 VAL A O 1
ATOM 681 N N . ASP A 1 84 ? -17.468 -11.967 6.948 1.00 87.06 84 ASP A N 1
ATOM 682 C CA . ASP A 1 84 ? -16.524 -11.345 6.031 1.00 87.06 84 ASP A CA 1
ATOM 683 C C . ASP A 1 84 ? -15.325 -10.704 6.764 1.00 87.06 84 ASP A C 1
ATOM 685 O O . ASP A 1 84 ? -15.332 -10.528 7.983 1.00 87.06 84 ASP A O 1
ATOM 689 N N . PHE A 1 85 ? -14.292 -10.305 6.017 1.00 84.75 85 PHE A N 1
ATOM 690 C CA . PHE A 1 85 ? -13.060 -9.741 6.586 1.00 84.75 85 PHE A CA 1
ATOM 691 C C . PHE A 1 85 ? -13.279 -8.537 7.522 1.00 84.75 85 PHE A C 1
ATOM 693 O O . PHE A 1 85 ? -12.683 -8.476 8.597 1.00 84.75 85 PHE A O 1
ATOM 700 N N . SER A 1 86 ? -14.135 -7.580 7.148 1.00 83.38 86 SER A N 1
ATOM 701 C CA . SER A 1 86 ? -14.448 -6.422 8.003 1.00 83.38 86 SER A CA 1
ATOM 702 C C . SER A 1 86 ? -15.275 -6.826 9.225 1.00 83.38 86 SER A C 1
ATOM 704 O O . SER A 1 86 ? -15.121 -6.249 10.301 1.00 83.38 86 SER A O 1
ATOM 706 N N . GLY A 1 87 ? -16.154 -7.818 9.081 1.00 86.94 87 GLY A N 1
ATOM 707 C CA . GLY A 1 87 ? -16.942 -8.396 10.161 1.00 86.94 87 GLY A CA 1
ATOM 708 C C . GLY A 1 87 ? -16.068 -9.034 11.237 1.00 86.94 87 GLY A C 1
ATOM 709 O O . GLY A 1 87 ? -16.331 -8.819 12.418 1.00 86.94 87 GLY A O 1
ATOM 710 N N . LEU A 1 88 ? -14.992 -9.728 10.853 1.00 91.38 88 LEU A N 1
ATOM 711 C CA . LEU A 1 88 ? -14.037 -10.320 11.799 1.00 91.38 88 LEU A CA 1
ATOM 712 C C . LEU A 1 88 ? -13.405 -9.257 12.710 1.00 91.38 88 LEU A C 1
ATOM 714 O O . LEU A 1 88 ? -13.360 -9.434 13.926 1.00 91.38 88 LEU A O 1
ATOM 718 N N . ILE A 1 89 ? -12.985 -8.121 12.141 1.00 92.00 89 ILE A N 1
ATOM 719 C CA . ILE A 1 89 ? -12.389 -7.013 12.906 1.00 92.00 89 ILE A CA 1
ATOM 720 C C . ILE A 1 89 ? -13.416 -6.406 13.873 1.00 92.00 89 ILE A C 1
ATOM 722 O O . ILE A 1 89 ? -13.113 -6.210 15.048 1.00 92.00 89 ILE A O 1
ATOM 726 N N . HIS A 1 90 ? -14.652 -6.164 13.424 1.00 88.94 90 HIS A N 1
ATOM 727 C CA . HIS A 1 90 ? -15.708 -5.644 14.303 1.00 88.94 90 HIS A CA 1
ATOM 728 C C . HIS A 1 90 ? -16.073 -6.592 15.439 1.00 88.94 90 HIS A C 1
ATOM 730 O O . HIS A 1 90 ? -16.295 -6.151 16.568 1.00 88.94 90 HIS A O 1
ATOM 736 N N . GLN A 1 91 ? -16.167 -7.890 15.151 1.00 91.75 91 GLN A N 1
ATOM 737 C CA . GLN A 1 91 ? -16.452 -8.888 16.174 1.00 91.75 91 GLN A CA 1
ATOM 738 C C . GLN A 1 91 ? -15.324 -8.934 17.205 1.00 91.75 91 GLN A C 1
ATOM 740 O O . GLN A 1 91 ? -15.616 -8.936 18.399 1.00 91.75 91 GLN A O 1
ATOM 745 N N . ALA A 1 92 ? -14.061 -8.871 16.770 1.00 94.75 92 ALA A N 1
ATOM 746 C CA . ALA A 1 92 ? -12.914 -8.786 17.669 1.00 94.75 92 ALA A CA 1
ATOM 747 C C . ALA A 1 92 ? -12.990 -7.548 18.580 1.00 94.75 92 ALA A C 1
ATOM 749 O O . ALA A 1 92 ? -12.895 -7.689 19.797 1.00 94.75 92 ALA A O 1
ATOM 750 N N . ILE A 1 93 ? -13.261 -6.361 18.021 1.00 93.88 93 ILE A N 1
ATOM 751 C CA . ILE A 1 93 ? -13.469 -5.125 18.800 1.00 93.88 93 ILE A CA 1
ATOM 752 C C . ILE A 1 93 ? -14.603 -5.310 19.818 1.00 93.88 93 ILE A C 1
ATOM 754 O O . ILE A 1 93 ? -14.431 -5.029 20.999 1.00 93.88 93 ILE A O 1
ATOM 758 N N . THR A 1 94 ? -15.737 -5.870 19.392 1.00 92.81 94 THR A N 1
ATOM 759 C CA . THR A 1 94 ? -16.898 -6.103 20.266 1.00 92.81 94 THR A CA 1
ATOM 760 C C . THR A 1 94 ? -16.574 -7.057 21.421 1.00 92.81 94 THR A C 1
ATOM 762 O O . THR A 1 94 ? -17.066 -6.877 22.535 1.00 92.81 94 THR A O 1
ATOM 765 N N . ILE A 1 95 ? -15.780 -8.101 21.173 1.00 95.44 95 ILE A N 1
ATOM 766 C CA . ILE A 1 95 ? -15.341 -9.062 22.196 1.00 95.44 95 ILE A CA 1
ATOM 767 C C . ILE A 1 95 ? -14.407 -8.378 23.203 1.00 95.44 95 ILE A C 1
ATOM 769 O O . ILE A 1 95 ? -14.572 -8.586 24.409 1.00 95.44 95 ILE A O 1
ATOM 773 N N . LEU A 1 96 ? -13.479 -7.547 22.718 1.00 95.31 96 LEU A N 1
ATOM 774 C CA . LEU A 1 96 ? -12.558 -6.760 23.542 1.00 95.31 96 LEU A CA 1
ATOM 775 C C . LEU A 1 96 ? -13.307 -5.762 24.432 1.00 95.31 96 LEU A C 1
ATOM 777 O O . LEU A 1 96 ? -13.075 -5.732 25.640 1.00 95.31 96 LEU A O 1
ATOM 781 N N . ASP A 1 97 ? -14.245 -5.004 23.862 1.00 91.94 97 ASP A N 1
ATOM 782 C CA . ASP A 1 97 ? -15.037 -4.000 24.585 1.00 91.94 97 ASP A CA 1
ATOM 783 C C . ASP A 1 97 ? -15.952 -4.626 25.644 1.00 91.94 97 ASP A C 1
ATOM 785 O O . ASP A 1 97 ? -16.197 -4.035 26.692 1.00 91.94 97 ASP A O 1
ATOM 789 N N . LYS A 1 98 ? -16.430 -5.854 25.408 1.00 94.31 98 LYS A N 1
ATOM 790 C CA . LYS A 1 98 ? -17.215 -6.625 26.386 1.00 94.31 98 LYS A CA 1
ATOM 791 C C . LYS A 1 98 ? -16.358 -7.318 27.451 1.00 94.31 98 LYS A C 1
ATOM 793 O O . LYS A 1 98 ? -16.918 -8.042 28.271 1.00 94.31 98 LYS A O 1
ATOM 798 N N . GLY A 1 99 ? -15.030 -7.182 27.404 1.00 93.25 99 GLY A N 1
ATOM 799 C CA . GLY A 1 99 ? -14.109 -7.854 28.327 1.00 93.25 99 GLY A CA 1
ATOM 800 C C . GLY A 1 99 ? -14.115 -9.383 28.215 1.00 93.25 99 GLY A C 1
ATOM 801 O O . GLY A 1 99 ? -13.681 -10.070 29.133 1.00 93.25 99 GLY A O 1
ATOM 802 N N . ARG A 1 100 ? -14.621 -9.941 27.106 1.00 95.75 100 ARG A N 1
ATOM 803 C CA . ARG A 1 100 ? -14.709 -11.400 26.891 1.00 95.75 100 ARG A CA 1
ATOM 804 C C . ARG A 1 100 ? -13.388 -12.023 26.448 1.00 95.75 100 ARG A C 1
ATOM 806 O O . ARG A 1 100 ? -13.248 -13.240 26.460 1.00 95.75 100 ARG A O 1
ATOM 813 N N . PHE A 1 101 ? -12.445 -11.186 26.045 1.00 95.44 101 PHE A N 1
ATOM 814 C CA . PHE A 1 101 ? -11.059 -11.539 25.800 1.00 95.44 101 PHE A CA 1
ATOM 815 C C . PHE A 1 101 ? -10.201 -10.485 26.484 1.00 95.44 101 PHE A C 1
ATOM 817 O O . PHE A 1 101 ? -10.446 -9.296 26.287 1.00 95.44 101 PHE A O 1
ATOM 824 N N . VAL A 1 102 ? -9.216 -10.913 27.268 1.00 92.81 102 VAL A N 1
ATOM 825 C CA . VAL A 1 102 ? -8.226 -10.027 27.883 1.00 92.81 102 VAL A CA 1
ATOM 826 C C . VAL A 1 102 ? -6.924 -10.206 27.121 1.00 92.81 102 VAL A C 1
ATOM 828 O O . VAL A 1 102 ? -6.364 -11.301 27.104 1.00 92.81 102 VAL A O 1
ATOM 831 N N . SER A 1 103 ? -6.461 -9.140 26.475 1.00 92.75 103 SER A N 1
ATOM 832 C CA . SER A 1 103 ? -5.215 -9.146 25.717 1.00 92.75 103 SER A CA 1
ATOM 833 C C . SER A 1 103 ? -4.020 -9.449 26.630 1.00 92.75 103 SER A C 1
ATOM 835 O O . SER A 1 103 ? -3.745 -8.669 27.546 1.00 92.75 103 SER A O 1
ATOM 837 N N . PRO A 1 104 ? -3.257 -10.530 26.379 1.00 93.38 104 PRO A N 1
ATOM 838 C CA . PRO A 1 104 ? -2.022 -10.802 27.112 1.00 93.38 104 PRO A CA 1
ATOM 839 C C . PRO A 1 104 ? -0.833 -9.985 26.575 1.00 93.38 104 PRO A C 1
ATOM 841 O O . PRO A 1 104 ? 0.267 -10.050 27.126 1.00 93.38 104 PRO A O 1
ATOM 844 N N . TRP A 1 105 ? -1.015 -9.251 25.472 1.00 94.88 105 TRP A N 1
ATOM 845 C CA . TRP A 1 105 ? 0.077 -8.599 24.758 1.00 94.88 105 TRP A CA 1
ATOM 846 C C . TRP A 1 105 ? 0.462 -7.268 25.404 1.00 94.88 105 TRP A C 1
ATOM 848 O O . TRP A 1 105 ? -0.321 -6.317 25.459 1.00 94.88 105 TRP A O 1
ATOM 858 N N . LYS A 1 106 ? 1.715 -7.197 25.854 1.00 95.00 106 LYS A N 1
ATOM 859 C CA . LYS A 1 106 ? 2.331 -5.975 26.395 1.00 95.00 106 LYS A CA 1
ATOM 860 C C . LYS A 1 106 ? 2.898 -5.064 25.310 1.00 95.00 106 LYS A C 1
ATOM 862 O O . LYS A 1 106 ? 2.988 -3.862 25.515 1.00 95.00 106 LYS A O 1
ATOM 867 N N . HIS A 1 107 ? 3.271 -5.631 24.167 1.00 96.62 107 HIS A N 1
ATOM 868 C CA . HIS A 1 107 ? 3.875 -4.903 23.059 1.00 96.62 107 HIS A CA 1
ATOM 869 C C . HIS A 1 107 ? 3.158 -5.294 21.775 1.00 96.62 107 HIS A C 1
ATOM 871 O O . HIS A 1 107 ? 3.062 -6.479 21.453 1.00 96.62 107 HIS A O 1
ATOM 877 N N . ILE A 1 108 ? 2.640 -4.300 21.065 1.00 96.19 108 ILE A N 1
ATOM 878 C CA . ILE A 1 108 ? 1.987 -4.471 19.772 1.00 96.19 108 ILE A CA 1
ATOM 879 C C . ILE A 1 108 ? 2.892 -3.836 18.726 1.00 96.19 108 ILE A C 1
ATOM 881 O O . ILE A 1 108 ? 3.173 -2.643 18.800 1.00 96.19 108 ILE A O 1
ATOM 885 N N . LEU A 1 109 ? 3.354 -4.642 17.773 1.00 97.50 109 LEU A N 1
ATOM 886 C CA . LEU A 1 109 ? 4.190 -4.196 16.667 1.00 97.50 109 LEU A CA 1
ATOM 887 C C . LEU A 1 109 ? 3.351 -4.249 15.392 1.00 97.50 109 LEU A C 1
ATOM 889 O O . LEU A 1 109 ? 2.764 -5.287 15.083 1.00 97.50 109 LEU A O 1
ATOM 893 N N . VAL A 1 110 ? 3.275 -3.133 14.677 1.00 96.56 110 VAL A N 1
ATOM 894 C CA . VAL A 1 110 ? 2.497 -3.003 13.445 1.00 96.56 110 VAL A CA 1
ATOM 895 C C . VAL A 1 110 ? 3.426 -2.583 12.320 1.00 96.56 110 VAL A C 1
ATOM 897 O O . VAL A 1 110 ? 4.024 -1.513 12.374 1.00 96.56 110 VAL A O 1
ATOM 900 N N . ASP A 1 111 ? 3.531 -3.432 11.308 1.00 95.00 111 ASP A N 1
ATOM 901 C CA . ASP A 1 111 ? 4.249 -3.135 10.071 1.00 95.00 111 ASP A CA 1
ATOM 902 C C . ASP A 1 111 ? 3.296 -2.536 9.022 1.00 95.00 111 ASP A C 1
ATOM 904 O O . ASP A 1 111 ? 2.073 -2.670 9.145 1.00 95.00 111 ASP A O 1
ATOM 908 N N . GLU A 1 112 ? 3.844 -1.884 7.996 1.00 92.94 112 GLU A N 1
ATOM 909 C CA . GLU A 1 112 ? 3.095 -1.243 6.902 1.00 92.94 112 GLU A CA 1
ATOM 910 C C . GLU A 1 112 ? 1.967 -0.311 7.404 1.00 92.94 112 GLU A C 1
ATOM 912 O O . GLU A 1 112 ? 0.846 -0.288 6.882 1.00 92.94 112 GLU A O 1
ATOM 917 N N . PHE A 1 113 ? 2.250 0.475 8.449 1.00 94.19 113 PHE A N 1
ATOM 918 C CA . PHE A 1 113 ? 1.260 1.304 9.143 1.00 94.19 113 PHE A CA 1
ATOM 919 C C . PHE A 1 113 ? 0.597 2.359 8.245 1.00 94.19 113 PHE A C 1
ATOM 921 O O . PHE A 1 113 ? -0.504 2.815 8.539 1.00 94.19 113 PHE A O 1
ATOM 928 N N . GLN A 1 114 ? 1.220 2.731 7.127 1.00 91.12 114 GLN A N 1
ATOM 929 C CA . GLN A 1 114 ? 0.635 3.625 6.124 1.00 91.12 114 GLN A CA 1
ATOM 930 C C . GLN A 1 114 ? -0.630 3.066 5.454 1.00 91.12 114 GLN A C 1
ATOM 932 O O . GLN A 1 114 ? -1.439 3.830 4.925 1.00 91.12 114 GLN A O 1
ATOM 937 N N . ASP A 1 115 ? -0.829 1.746 5.494 1.00 89.94 115 ASP A N 1
ATOM 938 C CA . ASP A 1 115 ? -1.999 1.073 4.922 1.00 89.94 115 ASP A CA 1
ATOM 939 C C . ASP A 1 115 ? -3.113 0.849 5.961 1.00 89.94 115 ASP A C 1
ATOM 941 O O . ASP A 1 115 ? -4.084 0.121 5.717 1.00 89.94 115 ASP A O 1
ATOM 945 N N . ILE A 1 116 ? -2.994 1.457 7.146 1.00 91.06 116 ILE A N 1
ATOM 946 C CA . ILE A 1 116 ? -3.974 1.293 8.213 1.00 91.06 116 ILE A CA 1
ATOM 947 C C . ILE A 1 116 ? -5.320 1.933 7.847 1.00 91.06 116 ILE A C 1
ATOM 949 O O . ILE A 1 116 ? -5.416 3.064 7.365 1.00 91.06 116 ILE A O 1
ATOM 953 N N . SER A 1 117 ? -6.394 1.184 8.096 1.00 88.75 117 SER A N 1
ATOM 954 C CA . SER A 1 117 ? -7.770 1.664 7.983 1.00 88.75 117 SER A CA 1
ATOM 955 C C . SER A 1 117 ? -8.318 2.077 9.352 1.00 88.75 117 SER A C 1
ATOM 957 O O . SER A 1 117 ? -7.854 1.553 10.372 1.00 88.75 117 SER A O 1
ATOM 959 N N . PRO A 1 118 ? -9.358 2.933 9.406 1.00 88.31 118 PRO A N 1
ATOM 960 C CA . PRO A 1 118 ? -9.997 3.329 10.663 1.00 88.31 118 PRO A CA 1
ATOM 961 C C . PRO A 1 118 ? -10.384 2.142 11.548 1.00 88.31 118 PRO A C 1
ATOM 963 O O . PRO A 1 118 ? -10.165 2.164 12.750 1.00 88.31 118 PRO A O 1
ATOM 966 N N . GLN A 1 119 ? -10.863 1.052 10.948 1.00 87.56 119 GLN A N 1
ATOM 967 C CA . GLN A 1 119 ? -11.262 -0.156 11.679 1.00 87.56 119 GLN A CA 1
ATOM 968 C C . GLN A 1 119 ? -10.093 -0.861 12.356 1.00 87.56 119 GLN A C 1
ATOM 970 O O . GLN A 1 119 ? -10.202 -1.294 13.501 1.00 87.56 119 GLN A O 1
ATOM 975 N N . ARG A 1 120 ? -8.963 -0.989 11.652 1.00 92.31 120 ARG A N 1
ATOM 976 C CA . ARG A 1 120 ? -7.748 -1.583 12.220 1.00 92.31 120 ARG A CA 1
ATOM 977 C C . ARG A 1 120 ? -7.183 -0.683 13.318 1.00 92.31 120 ARG A C 1
ATOM 979 O O . ARG A 1 120 ? -6.790 -1.193 14.361 1.00 92.31 120 ARG A O 1
ATOM 986 N N . ALA A 1 121 ? -7.232 0.636 13.135 1.00 93.44 121 ALA A N 1
ATOM 987 C CA . ALA A 1 121 ? -6.889 1.597 14.180 1.00 93.44 121 ALA A CA 1
ATOM 988 C C . ALA A 1 121 ? -7.795 1.456 15.418 1.00 93.44 121 ALA A C 1
ATOM 990 O O . ALA A 1 121 ? -7.290 1.399 16.538 1.00 93.44 121 ALA A O 1
ATOM 991 N N . SER A 1 122 ? -9.112 1.302 15.238 1.00 92.44 122 SER A N 1
ATOM 992 C CA . SER A 1 122 ? -10.051 1.048 16.339 1.00 92.44 122 SER A CA 1
ATOM 993 C C . SER A 1 122 ? -9.751 -0.256 17.078 1.00 92.44 122 SER A C 1
ATOM 995 O O . SER A 1 122 ? -9.867 -0.296 18.301 1.00 92.44 122 SER A O 1
ATOM 997 N N . LEU A 1 123 ? -9.321 -1.305 16.370 1.00 94.81 123 LEU A N 1
ATOM 998 C CA . LEU A 1 123 ? -8.877 -2.553 16.994 1.00 94.81 123 LEU A CA 1
ATOM 999 C C . LEU A 1 123 ? -7.629 -2.344 17.862 1.00 94.81 123 LEU A C 1
ATOM 1001 O O . LEU A 1 123 ? -7.609 -2.794 19.006 1.00 94.81 123 LEU A O 1
ATOM 1005 N N . LEU A 1 124 ? -6.621 -1.620 17.363 1.00 95.44 124 LEU A N 1
ATOM 1006 C CA . LEU A 1 124 ? -5.429 -1.273 18.148 1.00 95.44 124 LEU A CA 1
ATOM 1007 C C . LEU A 1 124 ? -5.794 -0.452 19.392 1.00 95.44 124 LEU A C 1
ATOM 1009 O O . LEU A 1 124 ? -5.301 -0.727 20.486 1.00 95.44 124 LEU A O 1
ATOM 1013 N N . ALA A 1 125 ? -6.700 0.517 19.247 1.00 93.25 125 ALA A N 1
ATOM 1014 C CA . ALA A 1 125 ? -7.199 1.310 20.364 1.00 93.25 125 ALA A CA 1
ATOM 1015 C C . ALA A 1 125 ? -7.961 0.450 21.387 1.00 93.25 125 ALA A C 1
ATOM 1017 O O . ALA A 1 125 ? -7.772 0.621 22.589 1.00 93.25 125 ALA A O 1
ATOM 1018 N N . ALA A 1 126 ? -8.793 -0.498 20.942 1.00 94.12 126 ALA A N 1
ATOM 1019 C CA . ALA A 1 126 ? -9.506 -1.425 21.824 1.00 94.12 126 ALA A CA 1
ATOM 1020 C C . ALA A 1 126 ? -8.547 -2.326 22.614 1.00 94.12 126 ALA A C 1
ATOM 1022 O O . ALA A 1 126 ? -8.709 -2.473 23.824 1.00 94.12 126 ALA A O 1
ATOM 1023 N N . LEU A 1 127 ? -7.512 -2.864 21.961 1.00 94.81 127 LEU A N 1
ATOM 1024 C CA . LEU A 1 127 ? -6.476 -3.664 22.620 1.00 94.81 127 LEU A CA 1
ATOM 1025 C C . LEU A 1 127 ? -5.736 -2.861 23.699 1.00 94.81 127 LEU A C 1
ATOM 1027 O O . LEU A 1 127 ? -5.563 -3.348 24.814 1.00 94.81 127 LEU A O 1
ATOM 1031 N N . ARG A 1 128 ? -5.346 -1.616 23.402 1.00 92.88 128 ARG A N 1
ATOM 1032 C CA . ARG A 1 128 ? -4.631 -0.747 24.355 1.00 92.88 128 ARG A CA 1
ATOM 1033 C C . ARG A 1 128 ? -5.507 -0.235 25.495 1.00 92.88 128 ARG A C 1
ATOM 1035 O O . ARG A 1 128 ? -5.003 -0.021 26.590 1.00 92.88 128 ARG A O 1
ATOM 1042 N N . ARG A 1 129 ? -6.818 -0.068 25.283 1.00 91.06 129 ARG A N 1
ATOM 1043 C CA . ARG A 1 129 ? -7.749 0.338 26.353 1.00 91.06 129 ARG A CA 1
ATOM 1044 C C . ARG A 1 129 ? -7.841 -0.687 27.485 1.00 91.06 129 ARG A C 1
ATOM 1046 O O . ARG A 1 129 ? -8.123 -0.294 28.611 1.00 91.06 129 ARG A O 1
ATOM 1053 N N . GLN A 1 130 ? -7.597 -1.971 27.215 1.00 89.31 130 GLN A N 1
ATOM 1054 C CA . GLN A 1 130 ? -7.629 -3.014 28.248 1.00 89.31 130 GLN A CA 1
ATOM 1055 C C . GLN A 1 130 ? -6.434 -2.956 29.206 1.00 89.31 130 GLN A C 1
ATOM 1057 O O . GLN A 1 130 ? -6.557 -3.378 30.354 1.00 89.31 130 GLN A O 1
ATOM 1062 N N . ASN A 1 131 ? -5.287 -2.452 28.746 1.00 88.94 131 ASN A N 1
ATOM 1063 C CA . ASN A 1 131 ? -4.088 -2.309 29.558 1.00 88.94 131 ASN A CA 1
ATOM 1064 C C . ASN A 1 131 ? -3.291 -1.074 29.124 1.00 88.94 131 ASN A C 1
ATOM 1066 O O . ASN A 1 131 ? -2.663 -1.059 28.066 1.00 88.94 131 ASN A O 1
ATOM 1070 N N . THR A 1 132 ? -3.257 -0.059 29.985 1.00 85.81 132 THR A N 1
ATOM 1071 C CA . THR A 1 132 ? -2.534 1.197 29.739 1.00 85.81 132 THR A CA 1
ATOM 1072 C C . THR A 1 132 ? -1.017 1.017 29.643 1.00 85.81 132 THR A C 1
ATOM 1074 O O . THR A 1 132 ? -0.341 1.889 29.107 1.00 85.81 132 THR A O 1
ATOM 1077 N N . GLN A 1 133 ? -0.477 -0.114 30.111 1.00 90.06 133 GLN A N 1
ATOM 1078 C CA . GLN A 1 133 ? 0.936 -0.467 29.966 1.00 90.06 133 GLN A CA 1
ATOM 1079 C C . GLN A 1 133 ? 1.266 -1.099 28.606 1.00 90.06 133 GLN A C 1
ATOM 1081 O O . GLN A 1 133 ? 2.439 -1.335 28.317 1.00 90.06 133 GLN A O 1
ATOM 1086 N N . THR A 1 134 ? 0.267 -1.399 27.770 1.00 94.31 134 THR A N 1
ATOM 1087 C CA . THR A 1 134 ? 0.507 -1.942 26.433 1.00 94.31 134 THR A CA 1
ATOM 1088 C C . THR A 1 134 ? 1.094 -0.871 25.514 1.00 94.31 134 THR A C 1
ATOM 1090 O O . THR A 1 134 ? 0.447 0.136 25.203 1.00 94.31 134 THR A O 1
ATOM 1093 N N . THR A 1 135 ? 2.313 -1.110 25.032 1.00 94.88 135 THR A N 1
ATOM 1094 C CA . THR A 1 135 ? 2.993 -0.223 24.085 1.00 94.88 135 THR A CA 1
ATOM 1095 C C . THR A 1 135 ? 2.632 -0.568 22.645 1.00 94.88 135 THR A C 1
ATOM 1097 O O . THR A 1 135 ? 2.360 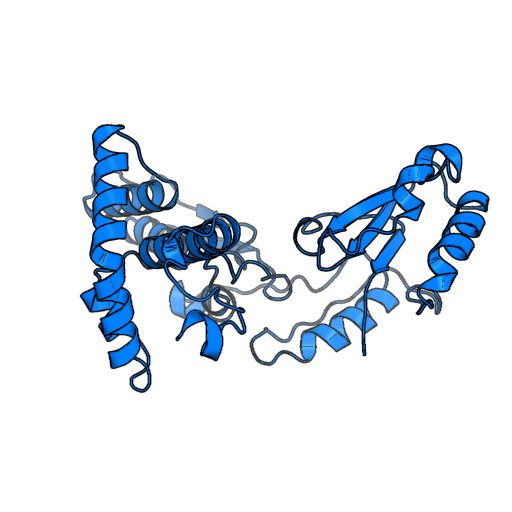-1.723 22.307 1.00 94.88 135 THR A O 1
ATOM 1100 N N . LEU A 1 136 ? 2.635 0.453 21.790 1.00 95.94 136 LEU A N 1
ATOM 1101 C CA . LEU A 1 136 ? 2.436 0.328 20.352 1.00 95.94 136 LEU A CA 1
ATOM 1102 C C . LEU A 1 136 ? 3.693 0.819 19.645 1.00 95.94 136 LEU A C 1
ATOM 1104 O O . LEU A 1 136 ? 4.122 1.946 19.866 1.00 95.94 136 LEU A O 1
ATOM 1108 N N . PHE A 1 137 ? 4.251 -0.028 18.796 1.00 96.44 137 PHE A N 1
ATOM 1109 C CA . PHE A 1 137 ? 5.333 0.300 17.887 1.00 96.44 137 PHE A CA 1
ATOM 1110 C C . PHE A 1 137 ? 4.811 0.130 16.465 1.00 96.44 137 PHE A C 1
ATOM 1112 O O . PHE A 1 137 ? 4.242 -0.910 16.133 1.00 96.44 137 PHE A O 1
ATOM 1119 N N . ALA A 1 138 ? 4.970 1.157 15.640 1.00 95.94 138 ALA A N 1
ATOM 1120 C CA . ALA A 1 138 ? 4.485 1.162 14.272 1.00 95.94 138 ALA A CA 1
ATOM 1121 C C . ALA A 1 138 ? 5.622 1.526 13.319 1.00 95.94 138 ALA A C 1
ATOM 1123 O O . ALA A 1 138 ? 6.351 2.486 13.559 1.00 95.94 138 ALA A O 1
ATOM 1124 N N . VAL A 1 139 ? 5.746 0.772 12.233 1.00 95.50 139 VAL A N 1
ATOM 1125 C CA . VAL A 1 139 ? 6.650 1.062 11.120 1.00 95.50 139 VAL A CA 1
ATOM 1126 C C . VAL A 1 139 ? 5.796 1.319 9.895 1.00 95.50 139 VAL A C 1
ATOM 1128 O O . VAL A 1 139 ? 4.860 0.574 9.612 1.00 95.50 139 VAL A O 1
ATOM 1131 N N . GLY A 1 140 ? 6.089 2.391 9.171 1.00 93.00 140 GLY A N 1
ATOM 1132 C CA . GLY A 1 140 ? 5.382 2.696 7.941 1.00 93.00 140 GLY A CA 1
ATOM 1133 C C . GLY A 1 140 ? 6.003 3.849 7.176 1.00 93.00 140 GLY A C 1
ATOM 1134 O O . GLY A 1 140 ? 6.769 4.647 7.715 1.00 93.00 140 GLY A O 1
ATOM 1135 N N . ASP A 1 141 ? 5.646 3.926 5.901 1.00 91.81 141 ASP A N 1
ATOM 1136 C CA . ASP A 1 141 ? 6.095 4.961 4.981 1.00 91.81 141 ASP A CA 1
ATOM 1137 C C . ASP A 1 141 ? 4.888 5.620 4.303 1.00 91.81 141 ASP A C 1
ATOM 1139 O O . ASP A 1 141 ? 4.277 5.057 3.395 1.00 91.81 141 ASP A O 1
ATOM 1143 N N . ASP A 1 142 ? 4.543 6.835 4.727 1.00 89.81 142 ASP A N 1
ATOM 1144 C CA . ASP A 1 142 ? 3.439 7.619 4.168 1.00 89.81 142 ASP A CA 1
ATOM 1145 C C . ASP A 1 142 ? 3.616 7.934 2.667 1.00 89.81 142 ASP A C 1
ATOM 1147 O O . ASP A 1 142 ? 2.625 8.114 1.951 1.00 89.81 142 ASP A O 1
ATOM 1151 N N . TRP A 1 143 ? 4.851 7.908 2.149 1.00 89.00 143 TRP A N 1
ATOM 1152 C CA . TRP A 1 143 ? 5.147 8.036 0.717 1.00 89.00 143 TRP A CA 1
ATOM 1153 C C . TRP A 1 143 ? 4.681 6.821 -0.095 1.00 89.00 143 TRP A C 1
ATOM 1155 O O . TRP A 1 143 ? 4.458 6.925 -1.301 1.00 89.00 143 TRP A O 1
ATOM 1165 N N . GLN A 1 144 ? 4.454 5.682 0.563 1.00 86.38 144 GLN A N 1
ATOM 1166 C CA . GLN A 1 144 ? 4.005 4.423 -0.040 1.00 86.38 144 GLN A CA 1
ATOM 1167 C C . GLN A 1 144 ? 2.522 4.113 0.214 1.00 86.38 144 GLN A C 1
ATOM 1169 O O . GLN A 1 144 ? 2.069 2.994 -0.050 1.00 86.38 144 GLN A O 1
ATOM 1174 N N . ALA A 1 145 ? 1.747 5.081 0.711 1.00 85.25 145 ALA A N 1
ATOM 1175 C CA . ALA A 1 145 ? 0.327 4.928 1.028 1.00 85.25 145 ALA A CA 1
ATOM 1176 C C . ALA A 1 145 ? -0.564 4.883 -0.233 1.00 85.25 145 ALA A C 1
ATOM 1178 O O . ALA A 1 145 ? -1.329 5.802 -0.532 1.00 85.25 145 ALA A O 1
ATOM 1179 N N . ILE A 1 146 ? -0.485 3.793 -0.998 1.00 79.81 146 ILE A N 1
ATOM 1180 C CA . ILE A 1 146 ? -1.218 3.627 -2.266 1.00 79.81 146 ILE A CA 1
ATOM 1181 C C . ILE A 1 146 ? -2.599 2.971 -2.103 1.00 79.81 146 ILE A C 1
ATOM 1183 O O . ILE A 1 146 ? -3.392 2.974 -3.043 1.00 79.81 146 ILE A O 1
ATOM 1187 N N . TYR A 1 147 ? -2.928 2.454 -0.914 1.00 73.94 147 TYR A N 1
ATOM 1188 C CA . TYR A 1 147 ? -4.153 1.688 -0.632 1.00 73.94 147 TYR A CA 1
ATOM 1189 C C . TYR A 1 147 ? -5.339 2.527 -0.123 1.00 73.94 147 TYR A C 1
ATOM 1191 O O . TYR A 1 147 ? -6.303 2.004 0.445 1.00 73.94 147 TYR A O 1
ATOM 1199 N N . ARG A 1 148 ? -5.351 3.842 -0.382 1.00 73.50 148 ARG A N 1
ATOM 1200 C CA . ARG A 1 148 ? -6.504 4.708 -0.052 1.00 73.50 148 ARG A CA 1
ATOM 1201 C C . ARG A 1 148 ? -7.808 4.208 -0.687 1.00 73.50 148 ARG A C 1
ATOM 1203 O O . ARG A 1 148 ? -8.886 4.334 -0.113 1.00 73.50 148 ARG A O 1
ATOM 1210 N N . PHE A 1 149 ? -7.721 3.597 -1.869 1.00 65.56 149 PHE A N 1
ATOM 1211 C CA . PHE A 1 149 ? -8.878 3.053 -2.583 1.00 65.56 149 PHE A CA 1
ATOM 1212 C C . PHE A 1 149 ? -9.563 1.884 -1.859 1.00 65.56 149 PHE A C 1
ATOM 1214 O O . PHE A 1 149 ? -10.742 1.644 -2.137 1.00 65.56 149 PHE A O 1
ATOM 1221 N N . SER A 1 150 ? -8.841 1.193 -0.971 1.00 65.00 150 SER A N 1
ATOM 1222 C CA . SER A 1 150 ? -9.316 0.117 -0.098 1.00 65.00 150 SER A CA 1
ATOM 1223 C C . SER A 1 150 ? -9.507 0.588 1.347 1.00 65.00 150 SER A C 1
ATOM 1225 O O . SER A 1 150 ? -9.490 -0.232 2.254 1.00 65.00 150 SER A O 1
ATOM 1227 N N . GLY A 1 151 ? -9.668 1.900 1.565 1.00 73.81 151 GLY A N 1
ATOM 1228 C CA . GLY A 1 151 ? -10.073 2.486 2.845 1.00 73.81 151 GLY A CA 1
ATOM 1229 C C . GLY A 1 151 ? -8.949 2.744 3.852 1.00 73.81 151 GLY A C 1
ATOM 1230 O O . GLY A 1 151 ? -9.249 3.006 5.017 1.00 73.81 151 GLY A O 1
ATOM 1231 N N . ALA A 1 152 ? -7.680 2.688 3.432 1.00 82.38 152 ALA A N 1
ATOM 1232 C CA . ALA A 1 152 ? -6.582 3.213 4.242 1.00 82.38 152 ALA A CA 1
ATOM 1233 C C . ALA A 1 152 ? -6.709 4.739 4.391 1.00 82.38 152 ALA A C 1
ATOM 1235 O O . ALA A 1 152 ? -7.094 5.434 3.441 1.00 82.38 152 ALA A O 1
ATOM 1236 N N . GLN A 1 153 ? -6.380 5.261 5.572 1.00 85.81 153 GLN A N 1
ATOM 1237 C CA . GLN A 1 153 ? -6.462 6.689 5.872 1.00 85.81 153 GLN A CA 1
ATOM 1238 C C . GLN A 1 153 ? -5.086 7.234 6.255 1.00 85.81 153 GLN A C 1
ATOM 1240 O O . GLN A 1 153 ? -4.616 7.024 7.367 1.00 85.81 153 GLN A O 1
ATOM 1245 N N . LEU A 1 154 ? -4.492 8.008 5.341 1.00 86.88 154 LEU A N 1
ATOM 1246 C CA . LEU A 1 154 ? -3.151 8.589 5.483 1.00 86.88 154 LEU A CA 1
ATOM 1247 C C . LEU A 1 154 ? -2.964 9.380 6.789 1.00 86.88 154 LEU A C 1
ATOM 1249 O O . LEU A 1 154 ? -1.903 9.310 7.400 1.00 86.88 154 LEU A O 1
ATOM 1253 N N . SER A 1 155 ? -4.002 10.090 7.247 1.00 89.81 155 SER A N 1
ATOM 1254 C CA . SER A 1 155 ? -3.922 10.895 8.471 1.00 89.81 155 SER A CA 1
ATOM 1255 C C . SER A 1 155 ? -3.695 10.067 9.736 1.00 89.81 155 SER A C 1
ATOM 1257 O O . SER A 1 155 ? -3.147 10.593 10.696 1.00 89.81 155 SER A O 1
ATOM 1259 N N . LEU A 1 156 ? -4.069 8.780 9.749 1.00 90.75 156 LEU A N 1
ATOM 1260 C CA . LEU A 1 156 ? -3.774 7.891 10.880 1.00 90.75 156 LEU A CA 1
ATOM 1261 C C . LEU A 1 156 ? -2.263 7.697 11.055 1.00 90.75 156 LEU A C 1
ATOM 1263 O O . LEU A 1 156 ? -1.798 7.504 12.173 1.00 90.75 156 LEU A O 1
ATOM 1267 N N . THR A 1 157 ? -1.508 7.779 9.959 1.00 90.62 157 THR A N 1
ATOM 1268 C CA . THR A 1 157 ? -0.046 7.689 9.940 1.00 90.62 157 THR A CA 1
ATOM 1269 C C . THR A 1 157 ? 0.594 9.058 10.135 1.00 90.62 157 THR A C 1
ATOM 1271 O O . THR A 1 157 ? 1.446 9.210 11.003 1.00 90.62 157 THR A O 1
ATOM 1274 N N . THR A 1 158 ? 0.177 10.077 9.374 1.00 90.06 158 THR A N 1
ATOM 1275 C CA . THR A 1 158 ? 0.823 11.403 9.422 1.00 90.06 158 THR A CA 1
ATOM 1276 C C . THR A 1 158 ? 0.515 12.186 10.698 1.00 90.06 158 THR A C 1
ATOM 1278 O O . THR A 1 158 ? 1.303 13.042 11.087 1.00 90.06 158 THR A O 1
ATOM 1281 N N . ALA A 1 159 ? -0.582 11.864 11.388 1.00 90.88 159 ALA A N 1
ATOM 1282 C CA . ALA A 1 159 ? -0.934 12.405 12.699 1.00 90.88 159 ALA A CA 1
ATOM 1283 C C . ALA A 1 159 ? -0.953 11.308 13.780 1.00 90.88 159 ALA A C 1
ATOM 1285 O O . ALA A 1 159 ? -1.845 11.281 14.627 1.00 90.88 159 ALA A O 1
ATOM 1286 N N . PHE A 1 160 ? 0.021 10.389 13.759 1.00 92.19 160 PHE A N 1
ATOM 1287 C CA . PHE A 1 160 ? 0.083 9.241 14.674 1.00 92.19 160 PHE A CA 1
ATOM 1288 C C . PHE A 1 160 ? -0.138 9.624 16.149 1.00 92.19 160 PHE A C 1
ATOM 1290 O O . PHE A 1 160 ? -1.013 9.049 16.798 1.00 92.19 160 PHE A O 1
ATOM 1297 N N . ASN A 1 161 ? 0.571 10.644 16.654 1.00 91.38 161 ASN A N 1
ATOM 1298 C CA . ASN A 1 161 ? 0.471 11.058 18.061 1.00 91.38 161 ASN A CA 1
ATOM 1299 C C . ASN A 1 161 ? -0.933 11.558 18.438 1.00 91.38 161 ASN A C 1
ATOM 1301 O O . ASN A 1 161 ? -1.388 11.339 19.558 1.00 91.38 161 ASN A O 1
ATOM 1305 N N . HIS A 1 162 ? -1.661 12.166 17.495 1.00 91.12 162 HIS A N 1
ATOM 1306 C CA . HIS A 1 162 ? -3.042 12.596 17.720 1.00 91.12 162 HIS A CA 1
ATOM 1307 C C . HIS A 1 162 ? -3.979 11.402 17.962 1.00 91.12 162 HIS A C 1
ATOM 1309 O O . HIS A 1 162 ? -4.864 11.475 18.812 1.00 91.12 162 HIS A O 1
ATOM 1315 N N . TYR A 1 163 ? -3.785 10.296 17.236 1.00 90.88 163 TYR A N 1
ATOM 1316 C CA . TYR A 1 163 ? -4.665 9.125 17.307 1.00 90.88 163 TYR A CA 1
ATOM 1317 C C . TYR A 1 163 ? -4.232 8.081 18.344 1.00 90.88 163 TYR A C 1
ATOM 1319 O O . TYR A 1 163 ? -5.082 7.384 18.900 1.00 90.88 163 TYR A O 1
ATOM 1327 N N . PHE A 1 164 ? -2.930 7.946 18.599 1.00 91.62 164 PHE A N 1
ATOM 1328 C CA . PHE A 1 164 ? -2.365 6.879 19.432 1.00 91.62 164 PHE A CA 1
ATOM 1329 C C . PHE A 1 164 ? -1.620 7.395 20.672 1.00 91.62 164 PHE A C 1
ATOM 1331 O O . PHE A 1 164 ? -1.097 6.585 21.444 1.00 91.62 164 PHE A O 1
ATOM 1338 N N . GLY A 1 165 ? -1.655 8.704 20.923 1.00 89.75 165 GLY A N 1
ATOM 1339 C CA . GLY A 1 165 ? -0.996 9.349 22.056 1.00 89.75 165 GLY A CA 1
ATOM 1340 C C . GLY A 1 165 ? 0.478 9.646 21.796 1.00 89.75 165 GLY A C 1
ATOM 1341 O O . GLY A 1 165 ? 1.038 9.247 20.778 1.00 89.75 165 GLY A O 1
ATOM 1342 N N . GLU A 1 166 ? 1.096 10.357 22.736 1.00 88.88 166 GLU A N 1
ATOM 1343 C CA . GLU A 1 166 ? 2.505 10.746 22.646 1.00 88.88 166 GLU A CA 1
ATOM 1344 C C . GLU A 1 166 ? 3.446 9.537 22.566 1.00 88.88 166 GLU A C 1
ATOM 1346 O O . GLU A 1 166 ? 3.218 8.494 23.189 1.00 88.88 166 GLU A O 1
ATOM 1351 N N . GLY A 1 167 ? 4.529 9.706 21.812 1.00 88.75 167 GLY A N 1
ATOM 1352 C CA . GLY A 1 167 ? 5.561 8.700 21.613 1.00 88.75 167 GLY A CA 1
ATOM 1353 C C . GLY A 1 167 ? 6.748 9.255 20.834 1.00 88.75 167 GLY A C 1
ATOM 1354 O O . GLY A 1 167 ? 6.687 10.353 20.276 1.00 88.75 167 GLY A O 1
ATOM 1355 N N . ASP A 1 168 ? 7.823 8.473 20.796 1.00 91.56 168 ASP A N 1
ATOM 1356 C CA . ASP A 1 168 ? 9.024 8.818 20.044 1.00 91.56 168 ASP A CA 1
ATOM 1357 C C . ASP A 1 168 ? 8.844 8.518 18.553 1.00 91.56 168 ASP A C 1
ATOM 1359 O O . ASP A 1 168 ? 8.286 7.490 18.164 1.00 91.56 168 ASP A O 1
ATOM 1363 N N . CYS A 1 169 ? 9.374 9.403 17.710 1.00 90.88 169 CYS A N 1
ATOM 1364 C CA . CYS A 1 169 ? 9.431 9.215 16.266 1.00 90.88 169 CYS A CA 1
ATOM 1365 C C . CYS A 1 169 ? 10.892 9.104 15.827 1.00 90.88 169 CYS A C 1
ATOM 1367 O O . CYS A 1 169 ? 11.709 9.977 16.120 1.00 90.88 169 CYS A O 1
ATOM 1369 N N . CYS A 1 170 ? 11.216 8.030 15.110 1.00 91.44 170 CYS A N 1
ATOM 1370 C CA . CYS A 1 170 ? 12.534 7.804 14.533 1.00 91.44 170 CYS A CA 1
ATOM 1371 C C . CYS A 1 170 ? 12.397 7.707 13.013 1.00 91.44 170 CYS A C 1
ATOM 1373 O O . CYS A 1 170 ? 11.709 6.821 12.503 1.00 91.44 170 CYS A O 1
ATOM 1375 N N . ALA A 1 171 ? 13.040 8.622 12.289 1.00 90.62 171 ALA A N 1
ATOM 1376 C CA . ALA A 1 171 ? 13.079 8.583 10.835 1.00 90.62 171 ALA A CA 1
ATOM 1377 C C . ALA A 1 171 ? 14.250 7.711 10.365 1.00 90.62 171 ALA A C 1
ATOM 1379 O O . ALA A 1 171 ? 15.403 7.977 10.697 1.00 90.62 171 ALA A O 1
ATOM 1380 N N . LEU A 1 172 ? 13.949 6.691 9.558 1.00 92.31 172 LEU A N 1
ATOM 1381 C CA . LEU A 1 172 ? 14.959 5.936 8.819 1.00 92.31 172 LEU A CA 1
ATOM 1382 C C . LEU A 1 172 ? 15.149 6.601 7.457 1.00 92.31 172 LEU A C 1
ATOM 1384 O O . LEU A 1 172 ? 14.399 6.351 6.516 1.00 92.31 172 LEU A O 1
ATOM 1388 N N . ASP A 1 173 ? 16.133 7.487 7.375 1.00 90.88 173 ASP A N 1
ATOM 1389 C CA . ASP A 1 173 ? 16.360 8.350 6.217 1.00 90.88 173 ASP A CA 1
ATOM 1390 C C . ASP A 1 173 ? 17.377 7.791 5.216 1.00 90.88 173 ASP A C 1
ATOM 1392 O O . ASP A 1 173 ? 17.719 8.468 4.258 1.00 90.88 173 ASP A O 1
ATOM 1396 N N . THR A 1 174 ? 17.893 6.580 5.419 1.00 92.38 174 THR A N 1
ATOM 1397 C CA . THR A 1 174 ? 18.946 6.006 4.575 1.00 92.38 174 THR A CA 1
ATOM 1398 C C . THR A 1 174 ? 18.419 4.793 3.819 1.00 92.38 174 THR A C 1
ATOM 1400 O O . THR A 1 174 ? 18.034 3.786 4.413 1.00 92.38 174 THR A O 1
ATOM 1403 N N . THR A 1 175 ? 18.419 4.870 2.486 1.00 90.62 175 THR A N 1
ATOM 1404 C CA . THR A 1 175 ? 18.108 3.739 1.613 1.00 90.62 175 THR A CA 1
ATOM 1405 C C . THR A 1 175 ? 19.347 2.888 1.351 1.00 90.62 175 THR A C 1
ATOM 1407 O O . THR A 1 175 ? 20.444 3.379 1.083 1.00 90.62 175 THR A O 1
ATOM 1410 N N . TYR A 1 176 ? 19.128 1.578 1.366 1.00 90.50 176 TYR A N 1
ATOM 1411 C CA . TYR A 1 176 ? 20.100 0.565 0.955 1.00 90.50 176 TYR A CA 1
ATOM 1412 C C . TYR A 1 176 ? 19.722 -0.076 -0.389 1.00 90.50 176 TYR A C 1
ATOM 1414 O O . TYR A 1 176 ? 20.375 -1.016 -0.830 1.00 90.50 176 TYR A O 1
ATOM 1422 N N . ARG A 1 177 ? 18.634 0.390 -1.021 1.00 88.75 177 ARG A N 1
ATOM 1423 C CA . ARG A 1 177 ? 18.012 -0.265 -2.183 1.00 88.75 177 ARG A CA 1
ATOM 1424 C C . ARG A 1 177 ? 18.432 0.340 -3.516 1.00 88.75 177 ARG A C 1
ATOM 1426 O O . ARG A 1 177 ? 18.561 -0.379 -4.497 1.00 88.75 177 ARG A O 1
ATOM 1433 N N . PHE A 1 178 ? 18.576 1.656 -3.576 1.00 89.25 178 PHE A N 1
ATOM 1434 C CA . PHE A 1 178 ? 18.803 2.373 -4.827 1.00 89.25 178 PHE A CA 1
ATOM 1435 C C . PHE A 1 178 ? 19.816 3.492 -4.636 1.00 89.25 178 PHE A C 1
ATOM 1437 O O . PHE A 1 178 ? 20.064 3.924 -3.516 1.00 89.25 178 PHE A O 1
ATOM 1444 N N . ASN A 1 179 ? 20.396 3.938 -5.748 1.00 92.31 179 ASN A N 1
ATOM 1445 C CA . ASN A 1 179 ? 21.438 4.955 -5.757 1.00 92.31 179 ASN A CA 1
ATOM 1446 C C . ASN A 1 179 ? 20.890 6.384 -5.578 1.00 92.31 179 ASN A C 1
ATOM 1448 O O . ASN A 1 179 ? 19.696 6.644 -5.747 1.00 92.31 179 ASN A O 1
ATOM 1452 N N . SER A 1 180 ? 21.789 7.329 -5.299 1.00 91.94 180 SER A N 1
ATOM 1453 C CA . SER A 1 180 ? 21.455 8.732 -5.034 1.00 91.94 180 SER A CA 1
ATOM 1454 C C . SER A 1 180 ? 20.663 9.381 -6.165 1.00 91.94 180 SER A C 1
ATOM 1456 O O . SER A 1 180 ? 19.735 10.133 -5.894 1.00 91.94 180 SER A O 1
ATOM 1458 N N . ARG A 1 181 ? 20.952 9.039 -7.426 1.00 91.81 181 ARG A N 1
ATOM 1459 C CA . ARG A 1 181 ? 20.294 9.645 -8.587 1.00 91.81 181 ARG A CA 1
ATOM 1460 C C . ARG A 1 181 ? 18.823 9.247 -8.710 1.00 91.81 181 ARG A C 1
ATOM 1462 O O . ARG A 1 181 ? 17.985 10.096 -9.007 1.00 91.81 181 ARG A O 1
ATOM 1469 N N . ILE A 1 182 ? 18.504 7.973 -8.474 1.00 92.25 182 ILE A N 1
ATOM 1470 C CA . ILE A 1 182 ? 17.110 7.504 -8.405 1.00 92.25 182 ILE A CA 1
ATOM 1471 C C . ILE A 1 182 ? 16.401 8.188 -7.229 1.00 92.25 182 ILE A C 1
ATOM 1473 O O . ILE A 1 182 ? 15.277 8.663 -7.384 1.00 92.25 182 ILE A O 1
ATOM 1477 N N . GLY A 1 183 ? 17.085 8.289 -6.084 1.00 90.12 183 GLY A N 1
ATOM 1478 C CA . GLY A 1 183 ? 16.574 8.962 -4.892 1.00 90.12 183 GLY A CA 1
ATOM 1479 C C . GLY A 1 183 ? 16.235 10.432 -5.120 1.00 90.12 183 GLY A C 1
ATOM 1480 O O . GLY A 1 183 ? 15.138 10.849 -4.777 1.00 90.12 183 GLY A O 1
ATOM 1481 N N . GLU A 1 184 ? 17.118 11.204 -5.753 1.00 89.62 184 GLU A N 1
ATOM 1482 C CA . GLU A 1 184 ? 16.892 12.619 -6.089 1.00 89.62 184 GLU A CA 1
ATOM 1483 C C . GLU A 1 184 ? 15.600 12.825 -6.888 1.00 89.62 184 GLU A C 1
ATOM 1485 O O . GLU A 1 184 ? 14.787 13.684 -6.547 1.00 89.62 184 GLU A O 1
ATOM 1490 N N . ILE A 1 185 ? 15.396 12.020 -7.936 1.00 90.12 185 ILE A N 1
ATOM 1491 C CA . ILE A 1 185 ? 14.221 12.127 -8.809 1.00 90.12 185 ILE A CA 1
ATOM 1492 C C . ILE A 1 185 ? 12.952 11.725 -8.051 1.00 90.12 185 ILE A C 1
ATOM 1494 O O . ILE A 1 185 ? 11.954 12.445 -8.099 1.00 90.12 185 ILE A O 1
ATOM 1498 N N . ALA A 1 186 ? 12.991 10.607 -7.320 1.00 89.31 186 ALA A N 1
ATOM 1499 C CA . ALA A 1 186 ? 11.855 10.137 -6.533 1.00 89.31 186 ALA A CA 1
ATOM 1500 C C . ALA A 1 186 ? 11.468 11.136 -5.428 1.00 89.31 186 ALA A C 1
ATOM 1502 O O . ALA A 1 186 ? 10.287 11.449 -5.276 1.00 89.31 186 ALA A O 1
ATOM 1503 N N . ASN A 1 187 ? 12.456 11.685 -4.713 1.00 87.44 187 ASN A N 1
ATOM 1504 C CA . ASN A 1 187 ? 12.265 12.693 -3.670 1.00 87.44 187 ASN A CA 1
ATOM 1505 C C . ASN A 1 187 ? 11.659 13.979 -4.239 1.00 87.44 187 ASN A C 1
ATOM 1507 O O . ASN A 1 187 ? 10.691 14.493 -3.685 1.00 87.44 187 ASN A O 1
ATOM 1511 N N . GLY A 1 188 ? 12.183 14.475 -5.365 1.00 88.88 188 GLY A N 1
ATOM 1512 C CA . GLY A 1 188 ? 11.663 15.682 -6.010 1.00 88.88 188 GLY A CA 1
ATOM 1513 C C . GLY A 1 188 ? 10.196 15.551 -6.425 1.00 88.88 188 GLY A C 1
ATOM 1514 O O . GLY A 1 188 ? 9.432 16.505 -6.279 1.00 88.88 188 GLY A O 1
ATOM 1515 N N . PHE A 1 189 ? 9.795 14.363 -6.887 1.00 88.75 189 PHE A N 1
ATOM 1516 C CA . PHE A 1 189 ? 8.409 14.056 -7.235 1.00 88.75 189 PHE A CA 1
ATOM 1517 C C . PHE A 1 189 ? 7.502 13.955 -6.000 1.00 88.75 189 PHE A C 1
ATOM 1519 O O . PHE A 1 189 ? 6.477 14.630 -5.934 1.00 88.75 189 PHE A O 1
ATOM 1526 N N . ILE A 1 190 ? 7.861 13.124 -5.015 1.00 86.94 190 ILE A N 1
ATOM 1527 C CA . ILE A 1 190 ? 6.963 12.820 -3.890 1.00 86.94 190 ILE A CA 1
ATOM 1528 C C . ILE A 1 190 ? 6.764 14.018 -2.953 1.00 86.94 190 ILE A C 1
ATOM 1530 O O . ILE A 1 190 ? 5.675 14.210 -2.419 1.00 86.94 190 ILE A O 1
ATOM 1534 N N . GLN A 1 191 ? 7.773 14.884 -2.819 1.00 86.06 191 GLN A N 1
ATOM 1535 C CA . GLN A 1 191 ? 7.711 16.075 -1.966 1.00 86.06 191 GLN A CA 1
ATOM 1536 C C . GLN A 1 191 ? 6.776 17.175 -2.495 1.00 86.06 191 GLN A C 1
ATOM 1538 O O . GLN A 1 191 ? 6.514 18.139 -1.781 1.00 86.06 191 GLN A O 1
ATOM 1543 N N . GLN A 1 192 ? 6.224 17.040 -3.707 1.00 89.69 192 GLN A N 1
ATOM 1544 C CA . GLN A 1 192 ? 5.196 17.963 -4.208 1.00 89.69 192 GLN A CA 1
ATOM 1545 C C . GLN A 1 192 ? 3.834 17.776 -3.517 1.00 89.69 192 GLN A C 1
ATOM 1547 O O . GLN A 1 192 ? 2.939 18.601 -3.694 1.00 89.69 192 GLN A O 1
ATOM 1552 N N . ASN A 1 193 ? 3.638 16.695 -2.753 1.00 87.19 193 ASN A N 1
ATOM 1553 C CA . ASN A 1 193 ? 2.374 16.409 -2.085 1.00 87.19 193 ASN A CA 1
ATOM 1554 C C . ASN A 1 193 ? 2.332 17.003 -0.661 1.00 87.19 193 ASN A C 1
ATOM 1556 O O . ASN A 1 193 ? 2.985 16.471 0.238 1.00 87.19 193 ASN A O 1
ATOM 1560 N N . PRO A 1 194 ? 1.503 18.032 -0.396 1.00 87.12 194 PRO A N 1
ATOM 1561 C CA . PRO A 1 194 ? 1.466 18.709 0.903 1.00 87.12 194 PRO A CA 1
ATOM 1562 C C . PRO A 1 194 ? 0.847 17.868 2.030 1.00 87.12 194 PRO A C 1
ATOM 1564 O O . PRO A 1 194 ? 0.926 18.248 3.194 1.00 87.12 194 PRO A O 1
ATOM 1567 N N . HIS A 1 195 ? 0.188 16.751 1.708 1.00 85.38 195 HIS A N 1
ATOM 1568 C CA . HIS A 1 195 ? -0.431 15.869 2.702 1.00 85.38 195 HIS A CA 1
ATOM 1569 C C . HIS A 1 195 ? 0.513 14.787 3.241 1.00 85.38 195 HIS A C 1
ATOM 1571 O O . HIS A 1 195 ? 0.114 14.027 4.125 1.00 85.38 195 HIS A O 1
ATOM 1577 N N . GLN A 1 196 ? 1.722 14.687 2.690 1.00 87.75 196 GLN A N 1
ATOM 1578 C CA . GLN A 1 196 ? 2.755 13.750 3.118 1.00 87.75 196 GLN A CA 1
ATOM 1579 C C . GLN A 1 196 ? 3.778 14.450 4.009 1.00 87.75 196 GLN A C 1
ATOM 1581 O O . GLN A 1 196 ? 3.947 15.667 3.961 1.00 87.75 196 GLN A O 1
ATOM 1586 N N . LEU A 1 197 ? 4.446 13.673 4.854 1.00 87.00 197 LEU A N 1
ATOM 1587 C CA . LEU A 1 197 ? 5.480 14.191 5.733 1.00 87.00 197 LEU A CA 1
ATOM 1588 C C . LEU A 1 197 ? 6.730 14.517 4.915 1.00 87.00 197 LEU A C 1
ATOM 1590 O O . LEU A 1 197 ? 7.203 13.709 4.110 1.00 87.00 197 LEU A O 1
ATOM 1594 N N . THR A 1 198 ? 7.299 15.693 5.166 1.00 86.62 198 THR A N 1
ATOM 1595 C CA . THR A 1 198 ? 8.618 16.042 4.644 1.00 86.62 198 THR A CA 1
ATOM 1596 C C . THR A 1 198 ? 9.672 15.272 5.424 1.00 86.62 198 THR A C 1
ATOM 1598 O O . THR A 1 198 ? 9.812 15.446 6.634 1.00 86.62 198 THR A O 1
ATOM 1601 N N . LYS A 1 199 ? 10.435 14.434 4.728 1.00 86.38 199 LYS A N 1
ATOM 1602 C CA . LYS A 1 199 ? 11.545 13.672 5.302 1.00 86.38 199 LYS A CA 1
ATOM 1603 C C . LYS A 1 199 ? 12.690 13.541 4.295 1.00 86.38 199 LYS A C 1
ATOM 1605 O O . LYS A 1 199 ? 12.429 13.510 3.090 1.00 86.38 199 LYS A O 1
ATOM 1610 N N . PRO A 1 200 ? 13.950 13.516 4.755 1.00 79.75 200 PRO A N 1
ATOM 1611 C CA . PRO A 1 200 ? 15.085 13.247 3.885 1.00 79.75 200 PRO A CA 1
ATOM 1612 C C . PRO A 1 200 ? 15.134 11.762 3.501 1.00 79.75 200 PRO A C 1
ATOM 1614 O O . PRO A 1 200 ? 14.688 10.900 4.256 1.00 79.75 200 PRO A O 1
ATOM 1617 N N . LEU A 1 201 ? 15.696 11.468 2.326 1.00 85.69 201 LEU A N 1
ATOM 1618 C CA . LEU A 1 201 ? 16.030 10.107 1.909 1.00 85.69 201 LEU A CA 1
ATOM 1619 C C . LEU A 1 201 ? 17.385 10.110 1.198 1.00 85.69 201 LEU A C 1
ATOM 1621 O O . LEU A 1 201 ? 17.508 10.550 0.053 1.00 85.69 201 LEU A O 1
ATOM 1625 N N . ASN A 1 202 ? 18.391 9.630 1.914 1.00 88.81 202 ASN A N 1
ATOM 1626 C CA . ASN A 1 202 ? 19.797 9.551 1.559 1.00 88.81 202 ASN A CA 1
ATOM 1627 C C . ASN A 1 202 ? 20.126 8.175 0.976 1.00 88.81 202 ASN A C 1
ATOM 1629 O O . ASN A 1 202 ? 19.530 7.171 1.357 1.00 88.81 202 ASN A O 1
ATOM 1633 N N . SER A 1 203 ? 21.115 8.108 0.087 1.00 90.38 203 SER A N 1
ATOM 1634 C CA . SER A 1 203 ? 21.621 6.851 -0.475 1.00 90.38 203 SER A CA 1
ATOM 1635 C C . SER A 1 203 ? 23.112 6.707 -0.213 1.00 90.38 203 SER A C 1
ATOM 1637 O O . SER A 1 203 ? 23.870 7.653 -0.420 1.00 90.38 203 SER A O 1
ATOM 1639 N N . LEU A 1 204 ? 23.537 5.497 0.156 1.00 90.25 204 LEU A N 1
ATOM 1640 C CA . LEU A 1 204 ? 24.955 5.150 0.299 1.00 90.25 204 LEU A CA 1
ATOM 1641 C C . LEU A 1 204 ? 25.638 4.832 -1.041 1.00 90.25 204 LEU A C 1
ATOM 1643 O O . LEU A 1 204 ? 26.862 4.873 -1.135 1.00 90.25 204 LEU A O 1
ATOM 1647 N N . ALA A 1 205 ? 24.864 4.521 -2.084 1.00 89.50 205 ALA A N 1
ATOM 1648 C CA . ALA A 1 205 ? 25.378 4.273 -3.427 1.00 89.50 205 ALA A CA 1
ATOM 1649 C C . ALA A 1 205 ? 25.278 5.541 -4.287 1.00 89.50 205 ALA A C 1
ATOM 1651 O O . ALA A 1 205 ? 24.199 6.129 -4.409 1.00 89.50 205 ALA A O 1
ATOM 1652 N N . ALA A 1 206 ? 26.382 5.941 -4.919 1.00 87.56 206 ALA A N 1
ATOM 1653 C CA . ALA A 1 206 ? 26.383 7.024 -5.899 1.00 87.56 206 ALA A CA 1
ATOM 1654 C C . ALA A 1 206 ? 25.770 6.542 -7.224 1.00 87.56 206 ALA A C 1
ATOM 1656 O O . ALA A 1 206 ? 26.134 5.484 -7.737 1.00 87.56 206 ALA A O 1
ATOM 1657 N N . GLY A 1 207 ? 24.820 7.304 -7.769 1.00 83.00 207 GLY A N 1
ATOM 1658 C CA . GLY A 1 207 ? 24.249 7.047 -9.093 1.00 83.00 207 GLY A CA 1
ATOM 1659 C C . GLY A 1 207 ? 25.035 7.744 -10.199 1.00 83.00 207 GLY A C 1
ATOM 1660 O O . GLY A 1 207 ? 25.571 8.831 -9.989 1.00 83.00 207 GLY A O 1
ATOM 1661 N N . ASP A 1 208 ? 25.074 7.152 -11.392 1.00 85.88 208 ASP A N 1
ATOM 1662 C CA . ASP A 1 208 ? 25.557 7.847 -12.586 1.00 85.88 20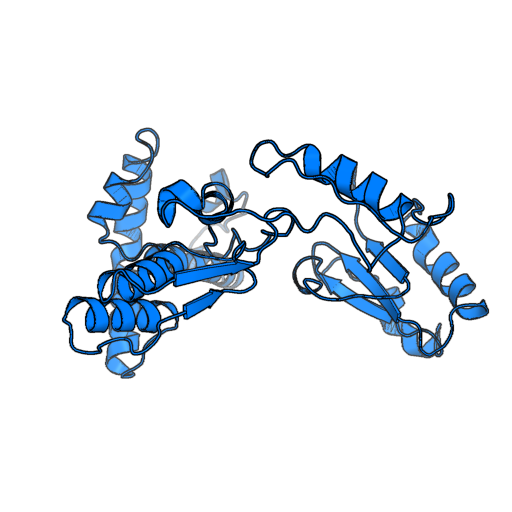8 ASP A CA 1
ATOM 1663 C C . ASP A 1 208 ? 24.424 8.630 -13.283 1.00 85.88 208 ASP A C 1
ATOM 1665 O O . ASP A 1 208 ? 23.248 8.544 -12.919 1.00 85.88 208 ASP A O 1
ATOM 1669 N N . LYS A 1 209 ? 24.767 9.404 -14.3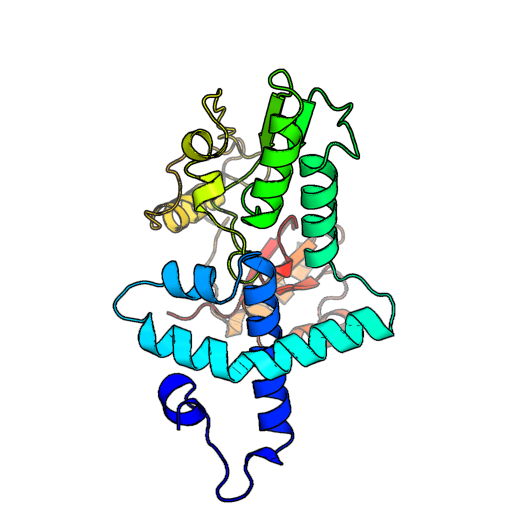22 1.00 74.81 209 LYS A N 1
ATOM 1670 C CA . LYS A 1 209 ? 23.785 10.194 -15.087 1.00 74.81 209 LYS A CA 1
ATOM 1671 C C . LYS A 1 209 ? 22.751 9.346 -15.843 1.00 74.81 209 LYS A C 1
ATOM 1673 O O . LYS A 1 209 ? 21.743 9.901 -16.266 1.00 74.81 209 LYS A O 1
ATOM 1678 N N . LYS A 1 210 ? 22.999 8.050 -16.052 1.00 82.81 210 LYS A N 1
ATOM 1679 C CA . LYS A 1 210 ? 22.147 7.139 -16.833 1.00 82.81 210 LYS A CA 1
ATOM 1680 C C . LYS A 1 210 ? 21.206 6.308 -15.959 1.00 82.81 210 LYS A C 1
ATOM 1682 O O . LYS A 1 210 ? 20.375 5.588 -16.505 1.00 82.81 210 LYS A O 1
ATOM 1687 N N . ALA A 1 211 ? 21.289 6.442 -14.633 1.00 87.75 211 ALA A N 1
ATOM 1688 C CA . ALA A 1 211 ? 20.453 5.720 -13.675 1.00 87.75 211 ALA A CA 1
ATOM 1689 C C . ALA A 1 211 ? 18.940 5.896 -13.905 1.00 87.75 211 ALA A C 1
ATOM 1691 O O . ALA A 1 211 ? 18.171 4.993 -13.591 1.00 87.75 211 ALA A O 1
ATOM 1692 N N . VAL A 1 212 ? 18.514 7.034 -14.467 1.00 91.88 212 VAL A N 1
ATOM 1693 C CA . VAL A 1 212 ? 17.143 7.258 -14.944 1.00 91.88 212 VAL A CA 1
ATOM 1694 C C . VAL A 1 212 ? 17.219 7.897 -16.324 1.00 91.88 212 VAL A C 1
ATOM 1696 O O . VAL A 1 212 ? 17.878 8.920 -16.499 1.00 91.88 212 VAL A O 1
ATOM 1699 N N . THR A 1 213 ? 16.558 7.283 -17.304 1.00 92.44 213 THR A N 1
ATOM 1700 C CA . THR A 1 213 ? 16.570 7.719 -18.705 1.00 92.44 213 THR A CA 1
ATOM 1701 C C . THR A 1 213 ? 15.142 7.765 -19.234 1.00 92.44 213 THR A C 1
ATOM 1703 O O . THR A 1 213 ? 14.363 6.851 -18.974 1.00 92.44 213 THR A O 1
ATOM 1706 N N . LEU A 1 214 ? 14.809 8.816 -19.985 1.00 92.75 214 LEU A N 1
ATOM 1707 C CA . LEU A 1 214 ? 13.567 8.876 -20.752 1.00 92.75 214 LEU A CA 1
ATOM 1708 C C . LEU A 1 214 ? 13.762 8.169 -22.090 1.00 92.75 214 LEU A C 1
ATOM 1710 O O . LEU A 1 214 ? 14.774 8.366 -22.766 1.00 92.75 214 LEU A O 1
ATOM 1714 N N . LEU A 1 215 ? 12.785 7.352 -22.461 1.00 92.94 215 LEU A N 1
ATOM 1715 C CA . LEU A 1 215 ? 12.792 6.574 -23.688 1.00 92.94 215 LEU A CA 1
ATOM 1716 C C . LEU A 1 215 ? 11.452 6.764 -24.396 1.00 92.94 215 LEU A C 1
ATOM 1718 O O . LEU A 1 215 ? 10.406 6.661 -23.759 1.00 92.94 215 LEU A O 1
ATOM 1722 N N . ALA A 1 216 ? 11.495 7.029 -25.701 1.00 92.44 216 ALA A N 1
ATOM 1723 C CA . ALA A 1 216 ? 10.293 7.039 -26.523 1.00 92.44 216 ALA A CA 1
ATOM 1724 C C . ALA A 1 216 ? 9.677 5.629 -26.581 1.00 92.44 216 ALA A C 1
ATOM 1726 O O . ALA A 1 216 ? 10.397 4.630 -26.598 1.00 92.44 216 ALA A O 1
ATOM 1727 N N . GLU A 1 217 ? 8.347 5.543 -26.589 1.00 89.50 217 GLU A N 1
ATOM 1728 C CA . GLU A 1 217 ? 7.630 4.265 -26.478 1.00 89.50 217 GLU A CA 1
ATOM 1729 C C . GLU A 1 217 ? 7.973 3.289 -27.618 1.00 89.50 217 GLU A C 1
ATOM 1731 O O . GLU A 1 217 ? 8.129 2.090 -27.386 1.00 89.50 217 GLU A O 1
ATOM 1736 N N . ASP A 1 218 ? 8.202 3.805 -28.828 1.00 92.38 218 ASP A N 1
ATOM 1737 C CA . ASP A 1 218 ? 8.605 3.035 -30.010 1.00 92.38 218 ASP A CA 1
ATOM 1738 C C . ASP A 1 218 ? 10.013 2.420 -29.899 1.00 92.38 218 ASP A C 1
ATOM 1740 O O . ASP A 1 218 ? 10.373 1.553 -30.693 1.00 92.38 218 ASP A O 1
ATOM 1744 N N . LYS A 1 219 ? 10.809 2.833 -28.904 1.00 95.56 219 LYS A N 1
ATOM 1745 C CA . LYS A 1 219 ? 12.175 2.345 -28.658 1.00 95.56 219 LYS A CA 1
ATOM 1746 C C . LYS A 1 219 ? 12.269 1.251 -27.603 1.00 95.56 219 LYS A C 1
ATOM 1748 O O . LYS A 1 219 ? 13.377 0.801 -27.310 1.00 95.56 219 LYS A O 1
ATOM 1753 N N . LEU A 1 220 ? 11.148 0.800 -27.035 1.00 95.25 220 LEU A N 1
ATOM 1754 C CA . LEU A 1 220 ? 11.149 -0.271 -26.034 1.00 95.25 220 LEU A CA 1
ATOM 1755 C C . LEU A 1 220 ? 11.802 -1.555 -26.566 1.00 95.25 220 LEU A C 1
ATOM 1757 O O . LEU A 1 220 ? 12.636 -2.156 -25.892 1.00 95.25 220 LEU A O 1
ATOM 1761 N N . ASP A 1 221 ? 11.444 -1.949 -27.783 1.00 95.81 221 ASP A N 1
ATOM 1762 C CA . ASP A 1 221 ? 11.960 -3.156 -28.424 1.00 95.81 221 ASP A CA 1
ATOM 1763 C C . ASP A 1 221 ? 13.471 -3.052 -28.692 1.00 95.81 221 ASP A C 1
ATOM 1765 O O . ASP A 1 221 ? 14.216 -3.962 -28.327 1.00 95.81 221 ASP A O 1
ATOM 1769 N N . ASP A 1 222 ? 13.930 -1.913 -29.226 1.00 96.62 222 ASP A N 1
ATOM 1770 C CA . ASP A 1 222 ? 15.354 -1.618 -29.451 1.00 96.62 222 ASP A CA 1
ATOM 1771 C C . ASP A 1 222 ? 16.156 -1.679 -28.135 1.00 96.62 222 ASP A C 1
ATOM 1773 O O . ASP A 1 222 ? 17.292 -2.166 -28.093 1.00 96.62 222 ASP A O 1
ATOM 1777 N N . LEU A 1 223 ? 15.569 -1.190 -27.034 1.00 96.00 223 LEU A N 1
ATOM 1778 C CA . LEU A 1 223 ? 16.173 -1.271 -25.707 1.00 96.00 223 LEU A CA 1
ATOM 1779 C C . LEU A 1 223 ? 16.309 -2.727 -25.252 1.00 96.00 223 LEU A C 1
ATOM 1781 O O . LEU A 1 223 ? 17.385 -3.108 -24.794 1.00 96.00 223 LEU A O 1
ATOM 1785 N N . LEU A 1 224 ? 15.256 -3.535 -25.371 1.00 96.94 224 LEU A N 1
ATOM 1786 C CA . LEU A 1 224 ? 15.283 -4.941 -24.961 1.00 96.94 224 LEU A CA 1
ATOM 1787 C C . LEU A 1 224 ? 16.256 -5.766 -25.820 1.00 96.94 224 LEU A C 1
ATOM 1789 O O . LEU A 1 224 ? 17.016 -6.568 -25.272 1.00 96.94 224 LEU A O 1
ATOM 1793 N N . ASP A 1 225 ? 16.325 -5.502 -27.129 1.00 96.12 225 ASP A N 1
ATOM 1794 C CA . ASP A 1 225 ? 17.315 -6.098 -28.037 1.00 96.12 225 ASP A CA 1
ATOM 1795 C C . ASP A 1 225 ? 18.744 -5.779 -27.561 1.00 96.12 225 ASP A C 1
ATOM 1797 O O . ASP A 1 225 ? 19.589 -6.670 -27.443 1.00 96.12 225 ASP A O 1
ATOM 1801 N N . LYS A 1 226 ? 19.007 -4.524 -27.178 1.00 95.94 226 LYS A N 1
ATOM 1802 C CA . LYS A 1 226 ? 20.299 -4.114 -26.615 1.00 95.94 226 LYS A CA 1
ATOM 1803 C C . LYS A 1 226 ? 20.576 -4.748 -25.247 1.00 95.94 226 LYS A C 1
ATOM 1805 O O . LYS A 1 226 ? 21.700 -5.186 -25.002 1.00 95.94 226 LYS A O 1
ATOM 1810 N N . MET A 1 227 ? 19.579 -4.804 -24.361 1.00 96.06 227 MET A N 1
ATOM 1811 C CA . MET A 1 227 ? 19.681 -5.409 -23.025 1.00 96.06 227 MET A CA 1
ATOM 1812 C C . MET A 1 227 ? 20.024 -6.894 -23.103 1.00 96.06 227 MET A C 1
ATOM 1814 O O . MET A 1 227 ? 20.825 -7.367 -22.299 1.00 96.06 227 MET A O 1
ATOM 1818 N N . SER A 1 228 ? 19.524 -7.611 -24.112 1.00 95.00 228 SER A N 1
ATOM 1819 C CA . SER A 1 228 ? 19.877 -9.016 -24.343 1.00 95.00 228 SER A CA 1
ATOM 1820 C C . SER A 1 228 ? 21.377 -9.245 -24.571 1.00 95.00 228 SER A C 1
ATOM 1822 O O . SER A 1 228 ? 21.836 -10.378 -24.429 1.00 95.00 228 SER A O 1
ATOM 1824 N N . GLY A 1 229 ? 22.143 -8.205 -24.919 1.00 94.56 229 GLY A N 1
ATOM 1825 C CA . GLY A 1 229 ? 23.592 -8.288 -25.099 1.00 94.56 229 GLY A CA 1
ATOM 1826 C C . GLY A 1 229 ? 24.416 -8.146 -23.814 1.00 94.56 229 GLY A C 1
ATOM 1827 O O . GLY A 1 229 ? 25.590 -8.510 -23.828 1.00 94.56 229 GLY A O 1
ATOM 1828 N N . TYR A 1 230 ? 23.855 -7.614 -22.720 1.00 94.88 230 TYR A N 1
ATOM 1829 C CA . TYR A 1 230 ? 24.635 -7.317 -21.504 1.00 94.88 230 TYR A CA 1
ATOM 1830 C C . TYR A 1 230 ? 23.953 -7.649 -20.172 1.00 94.88 230 TYR A C 1
ATOM 1832 O O . TYR A 1 230 ? 24.646 -7.755 -19.160 1.00 94.88 230 TYR A O 1
ATOM 1840 N N . VAL A 1 231 ? 22.628 -7.793 -20.134 1.00 96.25 231 VAL A N 1
ATOM 1841 C CA . VAL A 1 231 ? 21.904 -8.157 -18.911 1.00 96.25 231 VAL A CA 1
ATOM 1842 C C . VAL A 1 231 ? 22.118 -9.637 -18.629 1.00 96.25 231 VAL A C 1
ATOM 1844 O O . VAL A 1 231 ? 21.946 -10.484 -19.509 1.00 96.25 231 VAL A O 1
ATOM 1847 N N . LYS A 1 232 ? 22.517 -9.958 -17.398 1.00 96.25 232 LYS A N 1
ATOM 1848 C CA . LYS A 1 232 ? 22.777 -11.342 -16.999 1.00 96.25 232 LYS A CA 1
ATOM 1849 C C . LYS A 1 232 ? 21.473 -12.085 -16.721 1.00 96.25 232 LYS A C 1
ATOM 1851 O O . LYS A 1 232 ? 20.467 -11.477 -16.369 1.00 96.25 232 LYS A O 1
ATOM 1856 N N . ARG A 1 233 ? 21.496 -13.415 -16.834 1.00 93.88 233 ARG A N 1
ATOM 1857 C CA . ARG A 1 233 ? 20.292 -14.253 -16.690 1.00 93.88 233 ARG A CA 1
ATOM 1858 C C . ARG A 1 233 ? 19.673 -14.196 -15.301 1.00 93.88 233 ARG A C 1
ATOM 1860 O O . ARG A 1 233 ? 18.489 -14.467 -15.180 1.00 93.88 233 ARG A O 1
ATOM 1867 N N . GLU A 1 234 ? 20.455 -13.912 -14.271 1.00 94.94 234 GLU A N 1
ATOM 1868 C CA . GLU A 1 234 ? 19.997 -13.743 -12.892 1.00 94.94 234 GLU A CA 1
ATOM 1869 C C . GLU A 1 234 ? 19.380 -12.366 -12.625 1.00 94.94 234 GLU A C 1
ATOM 1871 O O . GLU A 1 234 ? 18.702 -12.197 -11.615 1.00 94.94 234 GLU A O 1
ATOM 1876 N N . GLN A 1 235 ? 19.612 -11.395 -13.513 1.00 96.31 235 GLN A N 1
ATOM 1877 C CA . GLN A 1 235 ? 19.121 -10.038 -13.344 1.00 96.31 235 GLN A CA 1
ATOM 1878 C C . GLN A 1 235 ? 17.700 -9.912 -13.871 1.00 96.31 235 GLN A C 1
ATOM 1880 O O . GLN A 1 235 ? 17.370 -10.338 -14.982 1.00 96.31 235 GLN A O 1
ATOM 1885 N N . ARG A 1 236 ? 16.863 -9.274 -13.065 1.00 96.88 236 ARG A N 1
ATOM 1886 C CA . ARG A 1 236 ? 15.440 -9.119 -13.330 1.00 96.88 236 ARG A CA 1
ATOM 1887 C C . ARG A 1 236 ? 15.159 -7.783 -14.002 1.00 96.88 236 ARG A C 1
ATOM 1889 O O . ARG A 1 236 ? 15.640 -6.739 -13.558 1.00 96.88 236 ARG A O 1
ATOM 1896 N N . ILE A 1 237 ? 14.317 -7.807 -15.030 1.00 97.44 237 ILE A N 1
ATOM 1897 C CA . ILE A 1 237 ? 13.789 -6.612 -15.687 1.00 97.44 237 ILE A CA 1
ATOM 1898 C C . ILE A 1 237 ? 12.290 -6.548 -15.418 1.00 97.44 237 ILE A C 1
ATOM 1900 O O . ILE A 1 237 ? 11.524 -7.427 -15.816 1.00 97.44 237 ILE A O 1
ATOM 1904 N N . LEU A 1 238 ? 11.865 -5.481 -14.754 1.00 97.50 238 LEU A N 1
ATOM 1905 C CA . LEU A 1 238 ? 10.483 -5.275 -14.363 1.00 97.50 238 LEU A CA 1
ATOM 1906 C C . LEU A 1 238 ? 9.849 -4.156 -15.188 1.00 97.50 238 LEU A C 1
ATOM 1908 O O . LEU A 1 238 ? 10.226 -2.992 -15.072 1.00 97.50 238 LEU A O 1
ATOM 1912 N N . LEU A 1 239 ? 8.853 -4.509 -15.994 1.00 97.44 239 LEU A N 1
ATOM 1913 C CA . LEU A 1 239 ? 8.025 -3.571 -16.736 1.00 97.44 239 LEU A CA 1
ATOM 1914 C C . LEU A 1 239 ? 6.782 -3.225 -15.909 1.00 97.44 239 LEU A C 1
ATOM 1916 O O . LEU A 1 239 ? 5.978 -4.094 -15.561 1.00 97.44 239 LEU A O 1
ATOM 1920 N N . LEU A 1 240 ? 6.619 -1.943 -15.597 1.00 97.12 240 LEU A N 1
ATOM 1921 C CA . LEU A 1 240 ? 5.534 -1.422 -14.775 1.00 97.12 240 LEU A CA 1
ATOM 1922 C C . LEU A 1 240 ? 4.622 -0.526 -15.595 1.00 97.12 240 LEU A C 1
ATOM 1924 O O . LEU A 1 240 ? 5.086 0.368 -16.290 1.00 97.12 240 LEU A O 1
ATOM 1928 N N . ALA A 1 241 ? 3.314 -0.707 -15.449 1.00 95.69 241 ALA A N 1
ATOM 1929 C CA . ALA A 1 241 ? 2.329 0.207 -16.018 1.00 95.69 241 ALA A CA 1
ATOM 1930 C C . ALA A 1 241 ? 1.205 0.508 -15.024 1.00 95.69 241 ALA A C 1
ATOM 1932 O O . ALA A 1 241 ? 1.003 -0.205 -14.037 1.00 95.69 241 ALA A O 1
ATOM 1933 N N . ARG A 1 242 ? 0.414 1.553 -15.278 1.00 91.56 242 ARG A N 1
ATOM 1934 C CA . ARG A 1 242 ? -0.751 1.851 -14.430 1.00 91.56 242 ARG A CA 1
ATOM 1935 C C . ARG A 1 242 ? -1.827 0.762 -14.516 1.00 91.56 242 ARG A C 1
ATOM 1937 O O . ARG A 1 242 ? -2.446 0.434 -13.504 1.00 91.56 242 ARG A O 1
ATOM 1944 N N . TYR A 1 243 ? -2.034 0.203 -15.708 1.00 90.50 243 TYR A N 1
ATOM 1945 C CA . TYR A 1 243 ? -3.108 -0.740 -16.013 1.00 90.50 243 TYR A CA 1
ATOM 1946 C C . TYR A 1 243 ? -2.605 -1.929 -16.831 1.00 90.50 243 TYR A C 1
ATOM 1948 O O . TYR A 1 243 ? -1.681 -1.797 -17.624 1.00 90.50 243 TYR A O 1
ATOM 1956 N N . HIS A 1 244 ? -3.272 -3.080 -16.702 1.00 90.75 244 HIS A N 1
ATOM 1957 C CA . HIS A 1 244 ? -2.901 -4.292 -17.443 1.00 90.75 244 HIS A CA 1
ATOM 1958 C C . HIS A 1 244 ? -3.005 -4.157 -18.968 1.00 90.75 244 HIS A C 1
ATOM 1960 O O . HIS A 1 244 ? -2.240 -4.801 -19.673 1.00 90.75 244 HIS A O 1
ATOM 1966 N N . HIS A 1 245 ? -3.916 -3.324 -19.484 1.00 90.12 245 HIS A N 1
ATOM 1967 C CA . HIS A 1 245 ? -4.067 -3.126 -20.932 1.00 90.12 245 HIS A CA 1
ATOM 1968 C C . HIS A 1 245 ? -2.894 -2.364 -21.567 1.00 90.12 245 HIS A C 1
ATOM 1970 O O . HIS A 1 245 ? -2.778 -2.357 -22.784 1.00 90.12 245 HIS A O 1
ATOM 1976 N N . LEU A 1 246 ? -2.031 -1.744 -20.754 1.00 93.06 246 LEU A N 1
ATOM 1977 C CA . LEU A 1 246 ? -0.790 -1.104 -21.199 1.00 93.06 246 LEU A CA 1
ATOM 1978 C C . LEU A 1 246 ? 0.371 -2.108 -21.312 1.00 93.06 246 LEU A C 1
ATOM 1980 O O . LEU A 1 246 ? 1.517 -1.709 -21.493 1.00 93.06 246 LEU A O 1
ATOM 1984 N N . LYS A 1 247 ? 0.107 -3.413 -21.152 1.00 94.75 247 LYS A N 1
ATOM 1985 C CA . LYS A 1 247 ? 1.113 -4.451 -21.374 1.00 94.75 247 LYS A CA 1
ATOM 1986 C C . LYS A 1 247 ? 1.539 -4.436 -22.851 1.00 94.75 247 LYS A C 1
ATOM 1988 O O . LYS A 1 247 ? 0.678 -4.637 -23.707 1.00 94.75 247 LYS A O 1
ATOM 1993 N N . PRO A 1 248 ? 2.837 -4.279 -23.164 1.00 93.50 248 PRO A N 1
ATOM 1994 C CA . PRO A 1 248 ? 3.304 -4.296 -24.544 1.00 93.50 248 PRO A CA 1
ATOM 1995 C C . PRO A 1 248 ? 3.057 -5.656 -25.199 1.00 93.50 248 PRO A C 1
ATOM 1997 O O . PRO A 1 248 ? 3.422 -6.694 -24.638 1.00 93.50 248 PRO A O 1
ATOM 2000 N N . ALA A 1 249 ? 2.502 -5.653 -26.413 1.00 92.50 249 ALA A N 1
ATOM 2001 C CA . ALA A 1 249 ? 2.258 -6.873 -27.187 1.00 92.50 249 ALA A CA 1
ATOM 2002 C C . ALA A 1 249 ? 3.556 -7.649 -27.484 1.00 92.50 249 ALA A C 1
ATOM 2004 O O . ALA A 1 249 ? 3.551 -8.876 -27.550 1.00 92.50 249 ALA A O 1
ATOM 2005 N N . ALA A 1 250 ? 4.695 -6.951 -27.583 1.00 91.31 250 ALA A N 1
ATOM 2006 C CA . ALA A 1 250 ? 6.010 -7.566 -27.771 1.00 91.31 250 ALA A CA 1
ATOM 2007 C C . ALA A 1 250 ? 6.358 -8.597 -26.679 1.00 91.31 250 ALA A C 1
ATOM 2009 O O . ALA A 1 250 ? 7.038 -9.587 -26.962 1.00 91.31 250 ALA A O 1
ATOM 2010 N N . LEU A 1 251 ? 5.836 -8.431 -25.454 1.00 93.06 251 LEU A N 1
ATOM 2011 C CA . LEU A 1 251 ? 6.071 -9.372 -24.357 1.00 93.06 251 LEU A CA 1
ATOM 2012 C C . LEU A 1 251 ? 5.429 -10.749 -24.583 1.00 93.06 251 LEU A C 1
ATOM 2014 O O . LEU A 1 251 ? 5.851 -11.716 -23.956 1.00 93.06 251 LEU A O 1
ATOM 2018 N N . GLU A 1 252 ? 4.450 -10.883 -25.482 1.00 92.38 252 GLU A N 1
ATOM 2019 C CA . GLU A 1 252 ? 3.877 -12.191 -25.841 1.00 92.38 252 GLU A CA 1
ATOM 2020 C C . GLU A 1 252 ?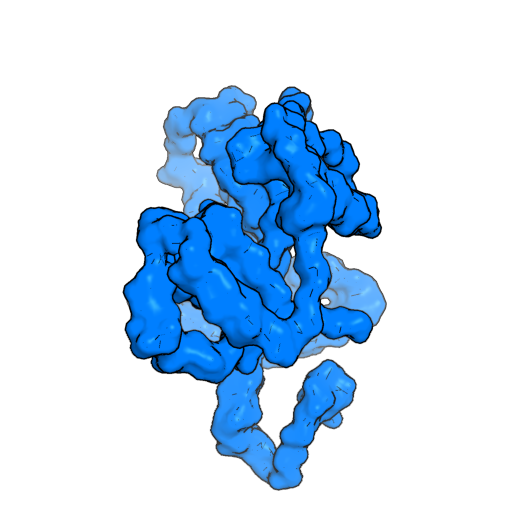 4.899 -13.095 -26.541 1.00 92.38 252 GLU A C 1
ATOM 2022 O O . GLU A 1 252 ? 4.856 -14.314 -26.399 1.00 92.38 252 GLU A O 1
ATOM 2027 N N . LYS A 1 253 ? 5.859 -12.495 -27.256 1.00 92.88 253 LYS A N 1
ATOM 2028 C CA . LYS A 1 253 ? 6.939 -13.193 -27.970 1.00 92.88 253 LYS A CA 1
ATOM 2029 C C . LYS A 1 253 ? 8.285 -13.088 -27.248 1.00 92.88 253 LYS A C 1
ATOM 2031 O O . LYS A 1 253 ? 9.318 -13.437 -27.823 1.00 92.88 253 LYS A O 1
ATOM 2036 N N . ALA A 1 254 ? 8.286 -12.635 -25.991 1.00 93.06 254 ALA A N 1
ATOM 2037 C CA . ALA A 1 254 ? 9.501 -12.420 -25.209 1.00 93.06 254 ALA A CA 1
ATOM 2038 C C . ALA A 1 254 ? 10.360 -13.684 -25.100 1.00 93.06 254 ALA A C 1
ATOM 2040 O O . ALA A 1 254 ? 11.561 -13.619 -25.331 1.00 93.06 254 ALA A O 1
ATOM 2041 N N . ALA A 1 255 ? 9.744 -14.843 -24.837 1.00 91.50 255 ALA A N 1
ATOM 2042 C CA . ALA A 1 255 ? 10.467 -16.106 -24.679 1.00 91.50 255 ALA A CA 1
ATOM 2043 C C . ALA A 1 255 ? 11.268 -16.509 -25.930 1.00 91.50 255 ALA A C 1
ATOM 2045 O O . ALA A 1 255 ? 12.311 -17.142 -25.813 1.00 91.50 255 ALA A O 1
ATOM 2046 N N . THR A 1 256 ? 10.796 -16.132 -27.124 1.00 93.69 256 THR A N 1
ATOM 2047 C CA . THR A 1 256 ? 11.494 -16.405 -28.388 1.00 93.69 256 THR A CA 1
ATOM 2048 C C . THR A 1 256 ? 12.461 -15.296 -28.785 1.00 93.69 256 THR A C 1
ATOM 2050 O O . THR A 1 256 ? 13.522 -15.588 -29.326 1.00 93.69 256 THR A O 1
ATOM 2053 N N . ARG A 1 257 ? 12.107 -14.029 -28.540 1.00 94.69 257 ARG A N 1
ATOM 2054 C CA . ARG A 1 257 ? 12.898 -12.873 -28.987 1.00 94.69 257 ARG A CA 1
ATOM 2055 C C . ARG A 1 257 ? 14.043 -12.541 -28.029 1.00 94.69 257 ARG A C 1
ATOM 2057 O O . ARG A 1 257 ? 15.135 -12.217 -28.479 1.00 94.69 257 ARG A O 1
ATOM 2064 N N . TRP A 1 258 ? 13.807 -12.683 -26.728 1.00 95.94 258 TRP A N 1
ATOM 2065 C CA . TRP A 1 258 ? 14.757 -12.388 -25.655 1.00 95.94 258 TRP A CA 1
ATOM 2066 C C . TRP A 1 258 ? 14.853 -13.556 -24.659 1.00 95.94 258 TRP A C 1
ATOM 2068 O O . TRP A 1 258 ? 14.571 -13.387 -23.472 1.00 95.94 258 TRP A O 1
ATOM 2078 N N . PRO A 1 259 ? 15.274 -14.757 -25.104 1.00 93.88 259 PRO A N 1
ATOM 2079 C CA . PRO A 1 259 ? 15.236 -15.987 -24.300 1.00 93.88 259 PRO A CA 1
ATOM 2080 C C . PRO A 1 259 ? 16.127 -15.961 -23.048 1.00 93.88 259 PRO A C 1
ATOM 2082 O O . PRO A 1 259 ? 16.091 -16.885 -22.239 1.00 93.88 259 PRO A O 1
ATOM 2085 N N . HIS A 1 260 ? 16.995 -14.958 -22.904 1.00 93.69 260 HIS A N 1
ATOM 2086 C CA . HIS A 1 260 ? 17.913 -14.820 -21.770 1.00 93.69 260 HIS A CA 1
ATOM 2087 C C . HIS A 1 260 ? 17.498 -13.735 -20.778 1.00 93.69 260 HIS A C 1
ATOM 2089 O O . HIS A 1 260 ? 18.097 -13.652 -19.709 1.00 93.69 260 HIS A O 1
ATOM 2095 N N . LEU A 1 261 ? 16.486 -12.931 -21.110 1.00 96.88 261 LEU A N 1
ATOM 2096 C CA . LEU A 1 261 ? 16.000 -11.867 -20.244 1.00 96.88 261 LEU A CA 1
ATOM 2097 C C . LEU A 1 261 ? 14.891 -12.385 -19.325 1.00 96.88 261 LEU A C 1
ATOM 2099 O O . LEU A 1 261 ? 13.912 -12.970 -19.787 1.00 96.88 261 LEU A O 1
ATOM 2103 N N . GLN A 1 262 ? 15.009 -12.113 -18.024 1.00 96.50 262 GLN A N 1
ATOM 2104 C CA . GLN A 1 262 ? 13.910 -12.303 -17.078 1.00 96.50 262 GLN A CA 1
ATOM 2105 C C . GLN A 1 262 ? 12.995 -11.075 -17.109 1.00 96.50 262 GLN A C 1
ATOM 2107 O O . GLN A 1 262 ? 13.237 -10.098 -16.400 1.00 96.50 262 GLN A O 1
ATOM 2112 N N . LEU A 1 263 ? 11.976 -11.111 -17.973 1.00 96.88 263 LEU A N 1
ATOM 2113 C CA . LEU A 1 263 ? 11.010 -10.024 -18.142 1.00 96.88 263 LEU A CA 1
ATOM 2114 C C . LEU A 1 263 ? 9.731 -10.294 -17.346 1.00 96.88 263 LEU A C 1
ATOM 2116 O O . LEU A 1 263 ? 8.988 -11.222 -17.661 1.00 96.88 263 LEU A O 1
ATOM 2120 N N . ASP A 1 264 ? 9.425 -9.418 -16.395 1.00 95.81 264 ASP A N 1
ATOM 2121 C CA . ASP A 1 264 ? 8.154 -9.416 -15.674 1.00 95.81 264 ASP A CA 1
ATOM 2122 C C . ASP A 1 264 ? 7.316 -8.199 -16.046 1.00 95.81 264 ASP A C 1
ATOM 2124 O O . ASP A 1 264 ? 7.833 -7.093 -16.179 1.00 95.81 264 ASP A O 1
ATOM 2128 N N . PHE A 1 265 ? 5.999 -8.380 -16.137 1.00 96.94 265 PHE A N 1
ATOM 2129 C CA . PHE A 1 265 ? 5.055 -7.271 -16.251 1.00 96.94 265 PHE A CA 1
ATOM 2130 C C . PHE A 1 265 ? 4.073 -7.278 -15.086 1.00 96.94 265 PHE A C 1
ATOM 2132 O O . PHE A 1 265 ? 3.429 -8.294 -14.814 1.00 96.94 265 PHE A O 1
ATOM 2139 N N . MET A 1 266 ? 3.879 -6.124 -14.454 1.00 95.88 266 MET A N 1
ATOM 2140 C CA . MET A 1 266 ? 2.831 -5.938 -13.454 1.00 95.88 266 MET A CA 1
ATOM 2141 C C . MET A 1 266 ? 2.352 -4.491 -13.390 1.00 95.88 266 MET A C 1
ATOM 2143 O O . MET A 1 266 ? 2.959 -3.574 -13.944 1.00 95.88 266 MET A O 1
ATOM 2147 N N . THR A 1 267 ? 1.230 -4.279 -12.705 1.00 93.62 267 THR A N 1
ATOM 2148 C CA . THR A 1 267 ? 0.787 -2.913 -12.427 1.00 93.62 267 THR A CA 1
ATOM 2149 C C . THR A 1 267 ? 1.635 -2.288 -11.320 1.00 93.62 267 THR A C 1
ATOM 2151 O O . THR A 1 267 ? 2.102 -2.997 -10.431 1.00 93.62 267 THR A O 1
ATOM 2154 N N . ILE A 1 268 ? 1.769 -0.959 -11.318 1.00 91.50 268 ILE A N 1
ATOM 2155 C CA . ILE A 1 268 ? 2.504 -0.213 -10.274 1.00 91.50 268 ILE A CA 1
ATOM 2156 C C . ILE A 1 268 ? 1.997 -0.550 -8.857 1.00 91.50 268 ILE A C 1
ATOM 2158 O O . ILE A 1 268 ? 2.772 -0.596 -7.910 1.00 91.50 268 ILE A O 1
ATOM 2162 N N . HIS A 1 269 ? 0.700 -0.829 -8.682 1.00 86.31 269 HIS A N 1
ATOM 2163 C CA . HIS A 1 269 ? 0.184 -1.228 -7.367 1.00 86.31 269 HIS A CA 1
ATOM 2164 C C . HIS A 1 269 ? 0.635 -2.634 -6.962 1.00 86.31 269 HIS A C 1
ATOM 2166 O O . HIS A 1 269 ? 0.958 -2.868 -5.801 1.00 86.31 269 HIS A O 1
ATOM 2172 N N . ALA A 1 270 ? 0.667 -3.566 -7.917 1.00 89.69 270 ALA A N 1
ATOM 2173 C CA . ALA A 1 270 ? 1.089 -4.940 -7.673 1.00 89.69 270 ALA A CA 1
ATOM 2174 C C . ALA A 1 270 ? 2.601 -5.056 -7.415 1.00 89.69 270 ALA A C 1
ATOM 2176 O O . ALA A 1 270 ? 3.037 -6.046 -6.838 1.00 89.69 270 ALA A O 1
ATOM 2177 N N . SER A 1 271 ? 3.394 -4.048 -7.798 1.00 91.19 271 SER A N 1
ATOM 2178 C CA . SER A 1 271 ? 4.838 -4.026 -7.555 1.00 91.19 271 SER A CA 1
ATOM 2179 C C . SER A 1 271 ? 5.236 -3.547 -6.160 1.00 91.19 271 SER A C 1
ATOM 2181 O O . SER A 1 271 ? 6.433 -3.455 -5.884 1.00 91.19 271 SER A O 1
ATOM 2183 N N . LYS A 1 272 ? 4.291 -3.219 -5.265 1.00 86.62 272 LYS A N 1
ATOM 2184 C CA . LYS A 1 272 ? 4.641 -2.803 -3.897 1.00 86.62 272 LYS A CA 1
ATOM 2185 C C . LYS A 1 272 ? 5.467 -3.902 -3.211 1.00 86.62 272 LYS A C 1
ATOM 2187 O O . LYS A 1 272 ? 5.109 -5.075 -3.253 1.00 86.62 272 LYS A O 1
ATOM 2192 N N . GLY A 1 273 ? 6.595 -3.513 -2.618 1.00 85.31 273 GLY A N 1
ATOM 2193 C CA . GLY A 1 273 ? 7.539 -4.430 -1.965 1.00 85.31 273 GLY A CA 1
ATOM 2194 C C . GLY A 1 273 ? 8.473 -5.199 -2.913 1.00 85.31 273 GLY A C 1
ATOM 2195 O O . GLY A 1 273 ? 9.387 -5.869 -2.440 1.00 85.31 273 GLY A O 1
ATOM 2196 N N . GLN A 1 274 ? 8.298 -5.089 -4.233 1.00 91.19 274 GLN A N 1
ATOM 2197 C CA . GLN A 1 274 ? 9.154 -5.750 -5.221 1.00 91.19 274 GLN A CA 1
ATOM 2198 C C . GLN A 1 274 ? 10.418 -4.937 -5.526 1.00 91.19 274 GLN A C 1
ATOM 2200 O O . GLN A 1 274 ? 10.469 -3.720 -5.342 1.00 91.19 274 GLN A O 1
ATOM 2205 N N . GLN A 1 275 ? 11.441 -5.634 -6.019 1.00 91.62 275 GLN A N 1
ATOM 2206 C CA . GLN A 1 275 ? 12.699 -5.058 -6.492 1.00 91.62 275 GLN A CA 1
ATOM 2207 C C . GLN A 1 275 ? 13.142 -5.774 -7.774 1.00 91.62 275 GLN A C 1
ATOM 2209 O O . GLN A 1 275 ? 12.786 -6.936 -8.001 1.00 91.62 275 GLN A O 1
ATOM 2214 N N . ALA A 1 276 ? 13.895 -5.065 -8.608 1.00 94.88 276 ALA A N 1
ATOM 2215 C CA . ALA A 1 276 ? 14.483 -5.574 -9.840 1.00 94.88 276 ALA A CA 1
ATOM 2216 C C . ALA A 1 276 ? 15.752 -4.779 -10.169 1.00 94.88 276 ALA A C 1
ATOM 2218 O O . ALA A 1 276 ? 15.860 -3.614 -9.783 1.00 94.88 276 ALA A O 1
ATOM 2219 N N . ASP A 1 277 ? 16.684 -5.397 -10.893 1.00 94.38 277 ASP A N 1
ATOM 2220 C CA . ASP A 1 277 ? 17.916 -4.753 -11.358 1.00 94.38 277 ASP A CA 1
ATOM 2221 C C . ASP A 1 277 ? 17.625 -3.621 -12.348 1.00 94.38 277 ASP A C 1
ATOM 2223 O O . ASP A 1 277 ? 18.292 -2.586 -12.342 1.00 94.38 277 ASP A O 1
ATOM 2227 N N . TYR A 1 278 ? 16.599 -3.812 -13.181 1.00 95.06 278 TYR A N 1
ATOM 2228 C CA . TYR A 1 278 ? 16.123 -2.829 -14.145 1.00 95.06 278 TYR A CA 1
ATOM 2229 C C . TYR A 1 278 ? 14.613 -2.654 -14.013 1.00 95.06 278 TYR A C 1
ATOM 2231 O O . TYR A 1 278 ? 13.866 -3.631 -13.954 1.00 95.06 278 TYR A O 1
ATOM 2239 N N . VAL A 1 279 ? 14.153 -1.403 -14.017 1.00 95.69 279 VAL A N 1
ATOM 2240 C CA . VAL A 1 279 ? 12.727 -1.062 -14.001 1.00 95.69 279 VAL A CA 1
ATOM 2241 C C . VAL A 1 279 ? 12.415 -0.175 -15.198 1.00 95.69 279 VAL A C 1
ATOM 2243 O O . VAL A 1 279 ? 13.061 0.850 -15.400 1.00 95.69 279 VAL A O 1
ATOM 2246 N N . ILE A 1 280 ? 11.414 -0.566 -15.983 1.00 96.19 280 ILE A N 1
ATOM 2247 C CA . ILE A 1 280 ? 10.903 0.190 -17.127 1.00 96.19 280 ILE A CA 1
ATOM 2248 C C . ILE A 1 280 ? 9.472 0.606 -16.798 1.00 96.19 280 ILE A C 1
ATOM 2250 O O . ILE A 1 280 ? 8.600 -0.245 -16.635 1.00 96.19 280 ILE A O 1
ATOM 2254 N N . ILE A 1 281 ? 9.221 1.910 -16.691 1.00 95.50 281 ILE A N 1
ATOM 2255 C CA . ILE A 1 281 ? 7.880 2.453 -16.448 1.00 95.50 281 ILE A CA 1
ATOM 2256 C C . ILE A 1 281 ? 7.252 2.814 -17.797 1.00 95.50 281 ILE A C 1
ATOM 2258 O O . ILE A 1 281 ? 7.825 3.578 -18.567 1.00 95.50 281 ILE A O 1
ATOM 2262 N N . LEU A 1 282 ? 6.082 2.247 -18.077 1.00 95.12 282 LEU A N 1
ATOM 2263 C CA . LEU A 1 282 ? 5.369 2.331 -19.348 1.00 95.12 282 LEU A CA 1
ATOM 2264 C C . LEU A 1 282 ? 4.140 3.240 -19.256 1.00 95.12 282 LEU A C 1
ATOM 2266 O O . LEU A 1 282 ? 3.508 3.346 -18.200 1.00 95.12 282 LEU A O 1
ATOM 2270 N N . GLY A 1 283 ? 3.752 3.814 -20.398 1.00 89.31 283 GLY A N 1
ATOM 2271 C CA . GLY A 1 283 ? 2.509 4.576 -20.540 1.00 89.31 283 GLY A CA 1
ATOM 2272 C C . GLY A 1 283 ? 2.508 5.909 -19.792 1.00 89.31 283 GLY A C 1
ATOM 2273 O O . GLY A 1 283 ? 1.458 6.338 -19.316 1.00 89.31 283 GLY A O 1
ATOM 2274 N N . LEU A 1 284 ? 3.678 6.536 -19.645 1.00 83.19 284 LEU A N 1
ATOM 2275 C CA . LEU A 1 284 ? 3.779 7.915 -19.176 1.00 83.19 284 LEU A CA 1
ATOM 2276 C C . LEU A 1 284 ? 3.319 8.836 -20.313 1.00 83.19 284 LEU A C 1
ATOM 2278 O O . LEU A 1 284 ? 3.895 8.807 -21.397 1.00 83.19 284 LEU A O 1
ATOM 2282 N N . GLN A 1 285 ? 2.266 9.607 -20.067 1.00 75.94 285 GLN A N 1
ATOM 2283 C CA . GLN A 1 285 ? 1.751 10.630 -20.978 1.00 75.94 285 GLN A CA 1
ATOM 2284 C C . GLN A 1 285 ? 1.953 11.995 -20.314 1.00 75.94 285 GLN A C 1
ATOM 2286 O O . GLN A 1 285 ? 1.845 12.081 -19.087 1.00 75.94 285 GLN A O 1
ATOM 2291 N N . GLU A 1 286 ? 2.293 13.011 -21.111 1.00 58.69 286 GLU A N 1
ATOM 2292 C CA . GLU A 1 286 ? 2.325 14.417 -20.668 1.00 58.69 286 GLU A CA 1
ATOM 2293 C C . GLU A 1 286 ? 0.921 14.953 -20.357 1.00 58.69 286 GLU A C 1
ATOM 2295 O O . GLU A 1 286 ? -0.044 14.548 -21.051 1.00 58.69 286 GLU A O 1
#

Organism: NCBI:txid1134687

Foldseek 3Di:
DCCCPVVVDDQDPDPSVPDPVVVVVVVVVLVLVLLVVLLVVDDLVVVLVPDDPVCSVVSNVVSVVSVVVNVVVVVVCVVVVHADPSRVLVVLLVCLVVVVDQDPAQEAEEEQLLQDAPSNLSSVVSNCVNPVSRYYHYDHALLLNPNVSSHRDRCCVVVVCVSPNDDDDDDPQEDPADAPVVQVVSLVVSVVDPSGDDDHHHYPHHDDPVSDDDDDPVCPLVVLLVCLVPPALPFAEEEEEQDPVQPDPVVVCCCPRRVSYRYDYDYPNVCVVHGGPHYHYTDDDD

Radius of gyration: 24.16 Å; chains: 1; bounding box: 61×40×60 Å

Secondary structure (DSSP, 8-state):
-HHHHTT-PPPPSS-GGG-HHHHHHHHHHHHHHHHHHHHH-S-HHHHHHTS-HHHHHHHHHHHHHHHHHHHHHHHHHHHTT---HHHHHHHHHHHHHTTSS----SEEEESSGGG--HHHHHHHHHHHHH-TT-EEEE---GGG--GGGGT--HHHHHTHHHHH-S-------EESSS-HHHHHHHHHHHTT-TTSPP---EESSPP-TTSS----GGGHHHHHHHHTTT--TT-EEEEEESSGGGS-GGGGGHHHH-TT-EEEEEETTTTTT---SEEEE-----

pLDDT: mean 88.64, std 7.07, range [58.69, 97.5]